Protein AF-X1GCL1-F1 (afdb_monomer_lite)

Radius of gyration: 24.88 Å; chains: 1; bounding box: 58×51×75 Å

Secondary structure (DSSP, 8-state):
-----TTGGGGGGGGGGGGS-HHHHHHHHHHHHHHHHHHHHHHHHHHHHHSPPPHHHHHHHHHTSHHHHHHHHHHTT--EEHHHHHHHHHHH-TTS-HHHHHHHHHHTTSEEEEEETTTEEEEEE-------EE--HHHHHHHHH-TTTS-HHHHHHHHHHHHHHHHHHTT--HHHHHHHHHHHHHHHTSHHHHHHHHHHHT--EETTTGGGG--HHHHHHHHHHHHHHHHTTSEEEEEETTEEEEEES-EE-

Organism: NCBI:txid412755

Sequence (253 aa):
MFFSNEEIYTAFYINDINNFEDPDKDLIYKNNSLIKLWVKELYWAALEDTREKSEEEKIATLLNKKYVFLTLKKLSKGPIALDGLREWYNDTFPKLNFKELIDTLESKQFIFVNQIGIVEKYVLLLKEVNAERIPPDSVIEYIDENPELIELELIELFLPKVQEYFSIYENKSKEELEEDTYALFQIVSDPKKYNLLSELRSGLISKDKLPKLISKRALDHLNSSLSFLKKHDVIEELKYKNERYIFLKLIFK

pLDDT: mean 78.49, std 13.58, range [26.83, 96.75]

Foldseek 3Di:
DDDPVVPLCLLVCQVVLVVDDPVSSVVNVVSVLVVVLVVVVVVVVCCLVPPDADPLLVVLLQCLPVLLVVLLVVQVVDKDWLVVSVVVSCVVPVPDDPVVSVVVCVVVPQWDWDDDPDDTTIIHGPDDDFKDWDALPLVVVVCVVCVPVDDVVVVVVQVVLLVVVVVVVVVDDPVRSSVLRSLVSVQSNDSVSVVVVVVLSNHKDFPVPVPPRHDPVVVVVVVVSVVSCVVSVQWDWDQDPNIIIIHGSTDID

Structure (mmCIF, N/CA/C/O backbone):
data_AF-X1GCL1-F1
#
_entry.id   AF-X1GCL1-F1
#
loop_
_atom_site.group_PDB
_atom_site.id
_atom_site.type_symbol
_atom_site.label_atom_id
_atom_site.label_alt_id
_atom_site.label_comp_id
_atom_site.label_asym_id
_atom_site.label_entity_id
_atom_site.label_seq_id
_atom_site.pdbx_PDB_ins_code
_atom_site.Cartn_x
_atom_site.Cartn_y
_atom_site.Cartn_z
_atom_site.occupancy
_atom_site.B_iso_or_equiv
_atom_site.auth_seq_id
_atom_site.auth_comp_id
_atom_site.auth_asym_id
_atom_site.auth_atom_id
_atom_site.pdbx_PDB_model_num
ATOM 1 N N . MET A 1 1 ? -3.391 -21.715 23.807 1.00 26.83 1 MET A N 1
ATOM 2 C CA . MET A 1 1 ? -4.393 -22.403 24.645 1.00 26.83 1 MET A CA 1
ATOM 3 C C . MET A 1 1 ? -5.720 -22.308 23.908 1.00 26.83 1 MET A C 1
ATOM 5 O O . MET A 1 1 ? -6.235 -21.206 23.766 1.00 26.83 1 MET A O 1
ATOM 9 N N . PHE A 1 2 ? -6.166 -23.409 23.302 1.00 28.14 2 PHE A N 1
ATOM 10 C CA . PHE A 1 2 ? -7.473 -23.502 22.649 1.00 28.14 2 PHE A CA 1
ATOM 11 C C . PHE A 1 2 ? -8.520 -23.634 23.759 1.00 28.14 2 PHE A C 1
ATOM 13 O O . PHE A 1 2 ? -8.464 -24.598 24.514 1.00 28.14 2 PHE A O 1
ATOM 20 N N . PHE A 1 3 ? -9.422 -22.665 23.905 1.00 35.66 3 PHE A N 1
ATOM 21 C CA . PHE A 1 3 ? -10.633 -22.892 24.692 1.00 35.66 3 PHE A CA 1
ATOM 22 C C . PHE A 1 3 ? -11.529 -23.820 23.865 1.00 35.66 3 PHE A C 1
ATOM 24 O O . PHE A 1 3 ? -11.874 -23.477 22.732 1.00 35.66 3 PHE A O 1
ATOM 31 N N . SER A 1 4 ? -11.852 -25.007 24.383 1.00 43.62 4 SER A N 1
ATOM 32 C CA . SER A 1 4 ? -12.907 -25.840 23.810 1.00 43.62 4 SER A CA 1
ATOM 33 C C . SER A 1 4 ? -14.229 -25.086 24.003 1.00 43.62 4 SER A C 1
ATOM 35 O O . SER A 1 4 ? -14.686 -24.865 25.118 1.00 43.62 4 SER A O 1
ATOM 37 N N . ASN A 1 5 ? -14.820 -24.603 22.909 1.00 57.62 5 ASN A N 1
ATOM 38 C CA . ASN A 1 5 ? -16.100 -23.879 22.908 1.00 57.62 5 ASN A CA 1
ATOM 39 C C . ASN A 1 5 ? -17.287 -24.857 22.999 1.00 57.62 5 ASN A C 1
ATOM 41 O O . ASN A 1 5 ? -18.271 -24.728 22.273 1.00 57.62 5 ASN A O 1
ATOM 45 N N . GLU A 1 6 ? -17.178 -25.860 23.869 1.00 58.25 6 GLU A N 1
ATOM 46 C CA . GLU A 1 6 ? -18.145 -26.953 24.025 1.00 58.25 6 GLU A CA 1
ATOM 47 C C . GLU A 1 6 ? -19.514 -26.494 24.529 1.00 58.25 6 GLU A C 1
ATOM 49 O O . GLU A 1 6 ? -20.422 -27.301 24.571 1.00 58.25 6 GLU A O 1
ATOM 54 N N . GLU A 1 7 ? -19.704 -25.217 24.857 1.00 73.31 7 GLU A N 1
ATOM 55 C CA . GLU A 1 7 ? -20.996 -24.668 25.283 1.00 73.31 7 GLU A CA 1
ATOM 56 C C . GLU A 1 7 ? -21.496 -23.553 24.357 1.00 73.31 7 GLU A C 1
ATOM 58 O O . GLU A 1 7 ? -22.524 -22.943 24.622 1.00 73.31 7 GLU A O 1
ATOM 63 N N . ILE A 1 8 ? -20.818 -23.262 23.240 1.00 77.44 8 ILE A N 1
ATOM 64 C CA . ILE A 1 8 ? -21.212 -22.136 22.375 1.00 77.44 8 ILE A CA 1
ATOM 65 C C . ILE A 1 8 ? -22.618 -22.307 21.787 1.00 77.44 8 ILE A C 1
ATOM 67 O O . ILE A 1 8 ? -23.307 -21.322 21.531 1.00 77.44 8 ILE A O 1
ATOM 71 N N . TYR A 1 9 ? -23.070 -23.554 21.618 1.00 80.12 9 TYR A N 1
ATOM 72 C CA . TYR A 1 9 ? -24.418 -23.858 21.148 1.00 80.12 9 TYR A CA 1
ATOM 73 C C . TYR A 1 9 ? -25.505 -23.361 22.107 1.00 80.12 9 TYR A C 1
ATOM 75 O O . TYR A 1 9 ? -26.641 -23.188 21.672 1.00 80.12 9 TYR A O 1
ATOM 83 N N . THR A 1 10 ? -25.190 -23.079 23.380 1.00 84.81 10 THR A N 1
ATOM 84 C CA . THR A 1 10 ? -26.186 -22.540 24.317 1.00 84.81 10 THR A CA 1
ATOM 85 C C . THR A 1 10 ? -26.703 -21.173 23.875 1.00 84.81 10 THR A C 1
ATOM 87 O O . THR A 1 10 ? -27.841 -20.823 24.165 1.00 84.81 10 THR A O 1
ATOM 90 N N . ALA A 1 11 ? -25.936 -20.445 23.057 1.00 83.00 11 ALA A N 1
ATOM 91 C CA . ALA A 1 11 ? -26.370 -19.217 22.399 1.00 83.00 11 ALA A CA 1
ATOM 92 C C . ALA A 1 11 ? -27.693 -19.353 21.621 1.00 83.00 11 ALA A C 1
ATOM 94 O O . ALA A 1 11 ? -28.442 -18.381 21.520 1.00 83.00 11 ALA A O 1
ATOM 95 N N . PHE A 1 12 ? -27.991 -20.535 21.064 1.00 85.62 12 PHE A N 1
ATOM 96 C CA . PHE A 1 12 ? -29.200 -20.758 20.265 1.00 85.62 12 PHE A CA 1
ATOM 97 C C . PHE A 1 12 ? -30.482 -20.815 21.107 1.00 85.62 12 PHE A C 1
ATOM 99 O O . PHE A 1 12 ? -31.564 -20.619 20.560 1.00 85.62 12 PHE A O 1
ATOM 106 N N . TYR A 1 13 ? -30.372 -20.979 22.429 1.00 87.81 13 TYR A N 1
ATOM 107 C CA . TYR A 1 13 ? -31.509 -20.939 23.354 1.00 87.81 13 TYR A CA 1
ATOM 108 C C . TYR A 1 13 ? -31.935 -19.517 23.747 1.00 87.81 13 TYR A C 1
ATOM 110 O O . TYR A 1 13 ? -32.806 -19.350 24.595 1.00 87.81 13 TYR A O 1
ATOM 118 N N . ILE A 1 14 ? -31.369 -18.468 23.133 1.00 87.75 14 ILE A N 1
ATOM 119 C CA . ILE A 1 14 ? -31.717 -17.071 23.448 1.00 87.75 14 ILE A CA 1
ATOM 120 C C . ILE A 1 14 ? -33.218 -16.771 23.301 1.00 87.75 14 ILE A C 1
ATOM 122 O O . ILE A 1 14 ? -33.754 -15.948 24.039 1.00 87.75 14 ILE A O 1
ATOM 126 N N . ASN A 1 15 ? -33.909 -17.449 22.381 1.00 87.44 15 ASN A N 1
ATOM 127 C CA . ASN A 1 15 ? -35.352 -17.278 22.183 1.00 87.44 15 ASN A CA 1
ATOM 128 C C . ASN A 1 15 ? -36.186 -17.944 23.294 1.00 87.44 15 ASN A C 1
ATOM 130 O O . ASN A 1 15 ? -37.332 -17.558 23.501 1.00 87.44 15 ASN A O 1
ATOM 134 N N . ASP A 1 16 ? -35.589 -18.879 24.037 1.00 88.19 16 ASP A N 1
ATOM 135 C CA . ASP A 1 16 ? -36.207 -19.658 25.113 1.00 88.19 16 ASP A CA 1
ATOM 136 C C . ASP A 1 16 ? -35.648 -19.278 26.498 1.00 88.19 16 ASP A C 1
ATOM 138 O O . ASP A 1 16 ? -35.815 -20.017 27.463 1.00 88.19 16 ASP A O 1
ATOM 142 N N . ILE A 1 17 ? -34.997 -18.113 26.622 1.00 85.31 17 ILE A N 1
ATOM 143 C CA . ILE A 1 17 ? -34.250 -17.661 27.815 1.00 85.31 17 ILE A CA 1
ATOM 144 C C . ILE A 1 17 ? -35.060 -17.713 29.124 1.00 85.31 17 ILE A C 1
ATOM 146 O O . ILE A 1 17 ? -34.506 -17.906 30.205 1.00 85.31 17 ILE A O 1
ATOM 150 N N . ASN A 1 18 ? -36.383 -17.562 29.035 1.00 87.06 18 ASN A N 1
ATOM 151 C CA . ASN A 1 18 ? -37.289 -17.589 30.184 1.00 87.06 18 ASN A CA 1
ATOM 152 C C . ASN A 1 18 ? -37.449 -18.992 30.794 1.00 87.06 18 ASN A C 1
ATOM 154 O O . ASN A 1 18 ? -37.960 -19.104 31.904 1.00 87.06 18 ASN A O 1
ATOM 158 N N . ASN A 1 19 ? -37.006 -20.038 30.092 1.00 88.31 19 ASN A N 1
ATOM 159 C CA . ASN A 1 19 ? -37.098 -21.432 30.524 1.00 88.31 19 ASN A CA 1
ATOM 160 C C . ASN A 1 19 ? -35.868 -21.905 31.320 1.00 88.31 19 ASN A C 1
ATOM 162 O O . ASN A 1 19 ? -35.811 -23.073 31.697 1.00 88.31 19 ASN A O 1
ATOM 166 N N . PHE A 1 20 ? -34.888 -21.029 31.559 1.00 86.88 20 PHE A N 1
ATOM 167 C CA . PHE A 1 20 ? -33.608 -21.367 32.188 1.00 86.88 20 PHE A CA 1
ATOM 168 C C . PHE A 1 20 ? -33.435 -20.675 33.546 1.00 86.88 20 PHE A C 1
ATOM 170 O O . PHE A 1 20 ? -34.105 -19.681 33.834 1.00 86.88 20 PHE A O 1
ATOM 177 N N . GLU A 1 21 ? -32.535 -21.189 34.386 1.00 85.62 21 GLU A N 1
ATOM 178 C CA . GLU A 1 21 ? -32.146 -20.550 35.650 1.00 85.62 21 GLU A CA 1
ATOM 179 C C . GLU A 1 21 ? -31.111 -19.437 35.412 1.00 85.62 21 GLU A C 1
ATOM 181 O O . GLU A 1 21 ? -30.442 -19.405 34.381 1.00 85.62 21 GLU A O 1
ATOM 186 N N . ASP A 1 22 ? -30.971 -18.493 36.348 1.00 81.38 22 ASP A N 1
ATOM 187 C CA . ASP A 1 22 ? -30.126 -17.299 36.161 1.00 81.38 22 ASP A CA 1
ATOM 188 C C . ASP A 1 22 ? -28.656 -17.583 35.769 1.00 81.38 22 ASP A C 1
ATOM 190 O O . ASP A 1 22 ? -28.161 -16.898 34.869 1.00 81.38 22 ASP A O 1
ATOM 194 N N . PRO A 1 23 ? -27.963 -18.605 36.317 1.00 79.75 23 PRO A N 1
ATOM 195 C CA . PRO A 1 23 ? -26.608 -18.954 35.876 1.00 79.75 23 PRO A CA 1
ATOM 196 C C . PRO A 1 23 ? -26.545 -19.368 34.397 1.00 79.75 23 PRO A C 1
ATOM 198 O O . PRO A 1 23 ? -25.608 -19.006 33.680 1.00 79.75 23 PRO A O 1
ATOM 201 N N . ASP A 1 24 ? -27.565 -20.088 33.926 1.00 81.94 24 ASP A N 1
ATOM 202 C CA . ASP A 1 24 ? -27.669 -20.537 32.538 1.00 81.94 24 ASP A CA 1
ATOM 203 C C . ASP A 1 24 ? -28.063 -19.382 31.615 1.00 81.94 24 ASP A C 1
ATOM 205 O O . ASP A 1 24 ? -27.550 -19.277 30.500 1.00 81.94 24 ASP A O 1
ATOM 209 N N . LYS A 1 25 ? -28.914 -18.457 32.080 1.00 83.62 25 LYS A N 1
ATOM 210 C CA . LYS A 1 25 ? -29.242 -17.236 31.327 1.00 83.62 25 LYS A CA 1
ATOM 211 C C . LYS A 1 25 ? -28.000 -16.396 31.064 1.00 83.62 25 LYS A C 1
ATOM 213 O O . LYS A 1 25 ? -27.803 -15.961 29.930 1.00 83.62 25 LYS A O 1
ATOM 218 N N . ASP A 1 26 ? -27.154 -16.191 32.073 1.00 82.25 26 ASP A N 1
ATOM 219 C CA . ASP A 1 26 ? -25.907 -15.433 31.931 1.00 82.25 26 ASP A CA 1
ATOM 220 C C . ASP A 1 26 ? -24.976 -16.071 30.891 1.00 82.25 26 ASP A C 1
ATOM 222 O O . ASP A 1 26 ? -24.403 -15.377 30.039 1.00 82.25 26 ASP A O 1
ATOM 226 N N . LEU A 1 27 ? -24.872 -17.404 30.901 1.00 82.88 27 LEU A N 1
ATOM 227 C CA . LEU A 1 27 ? -24.109 -18.161 29.912 1.00 82.88 27 LEU A CA 1
ATOM 228 C C . LEU A 1 27 ? -24.695 -18.013 28.496 1.00 82.88 27 LEU A C 1
ATOM 230 O O . LEU A 1 27 ? -23.951 -17.728 27.553 1.00 82.88 27 LEU A O 1
ATOM 234 N N . ILE A 1 28 ? -26.018 -18.139 28.342 1.00 84.06 28 ILE A N 1
ATOM 235 C CA . ILE A 1 28 ? -26.724 -17.979 27.060 1.00 84.06 28 ILE A CA 1
ATOM 236 C C . ILE A 1 28 ? -26.538 -16.555 26.512 1.00 84.06 28 ILE A C 1
ATOM 238 O O . ILE A 1 28 ? -26.197 -16.386 25.337 1.00 84.06 28 ILE A O 1
ATOM 242 N N . TYR A 1 29 ? -26.691 -15.516 27.342 1.00 81.00 29 TYR A N 1
ATOM 243 C CA . TYR A 1 29 ? -26.486 -14.120 26.938 1.00 81.00 29 TYR A CA 1
ATOM 244 C C . TYR A 1 29 ? -25.048 -13.847 26.495 1.00 81.00 29 TYR A C 1
ATOM 246 O O . TYR A 1 29 ? -24.822 -13.201 25.461 1.00 81.00 29 TYR A O 1
ATOM 254 N N . LYS A 1 30 ? -24.071 -14.361 27.246 1.00 80.88 30 LYS A N 1
ATOM 255 C CA . LYS A 1 30 ? -22.649 -14.249 26.913 1.00 80.88 30 LYS A CA 1
ATOM 256 C C . LYS A 1 30 ? -22.335 -14.938 25.585 1.00 80.88 30 LYS A C 1
ATOM 258 O O . LYS A 1 30 ? -21.733 -14.316 24.709 1.00 80.88 30 LYS A O 1
ATOM 263 N N . ASN A 1 31 ? -22.778 -16.180 25.399 1.00 81.56 31 ASN A N 1
ATOM 264 C CA . ASN A 1 31 ? -22.494 -16.955 24.190 1.00 81.56 31 ASN A CA 1
ATOM 265 C C . ASN A 1 31 ? -23.221 -16.397 22.959 1.00 81.56 31 ASN A C 1
ATOM 267 O O . ASN A 1 31 ? -22.624 -16.309 21.888 1.00 81.56 31 ASN A O 1
ATOM 271 N N . ASN A 1 32 ? -24.460 -15.917 23.099 1.00 81.75 32 ASN A N 1
ATOM 272 C CA . ASN A 1 32 ? -25.167 -15.216 22.023 1.00 81.75 32 ASN A CA 1
ATOM 273 C C . ASN A 1 32 ? -24.443 -13.928 21.605 1.00 81.75 32 ASN A C 1
ATOM 275 O O . ASN A 1 32 ? -24.294 -13.649 20.414 1.00 81.75 32 ASN A O 1
ATOM 279 N N . SER A 1 33 ? -23.936 -13.162 22.573 1.00 78.12 33 SER A N 1
ATOM 280 C CA . SER A 1 33 ? -23.125 -11.972 22.293 1.00 78.12 33 SER A CA 1
ATOM 281 C C . SER A 1 33 ? -21.829 -12.329 21.554 1.00 78.12 33 SER A C 1
ATOM 283 O O . SER A 1 33 ? -21.461 -11.643 20.601 1.00 78.12 33 SER A O 1
ATOM 285 N N . LEU A 1 34 ? -21.175 -13.434 21.932 1.00 74.81 34 LEU A N 1
ATOM 286 C CA . LEU A 1 34 ? -19.984 -13.952 21.251 1.00 74.81 34 LEU A CA 1
ATOM 287 C C . LEU A 1 34 ? -20.275 -14.403 19.812 1.00 74.81 34 LEU A C 1
ATOM 289 O O . LEU A 1 34 ? -19.534 -14.018 18.912 1.00 74.81 34 LEU A O 1
ATOM 293 N N . ILE A 1 35 ? -21.358 -15.150 19.563 1.00 78.12 35 ILE A N 1
ATOM 294 C CA . ILE A 1 35 ? -21.737 -15.556 18.198 1.00 78.12 35 ILE A CA 1
ATOM 295 C C . ILE A 1 35 ? -22.046 -14.332 17.337 1.00 78.12 35 ILE A C 1
ATOM 297 O O . ILE A 1 35 ? -21.544 -14.235 16.220 1.00 78.12 35 ILE A O 1
ATOM 301 N N . LYS A 1 36 ? -22.831 -13.371 17.842 1.00 75.94 36 LYS A N 1
ATOM 302 C CA . LYS A 1 36 ? -23.122 -12.128 17.107 1.00 75.94 36 LYS A CA 1
ATOM 303 C C . LYS A 1 36 ? -21.845 -11.366 16.764 1.00 75.94 36 LYS A C 1
ATOM 305 O O . LYS A 1 36 ? -21.720 -10.866 15.647 1.00 75.94 36 LYS A O 1
ATOM 310 N N . LEU A 1 37 ? -20.892 -11.311 17.696 1.00 70.75 37 LEU A N 1
ATOM 311 C CA . LEU A 1 37 ? -19.579 -10.725 17.452 1.00 70.75 37 LEU A CA 1
ATOM 312 C C . LEU A 1 37 ? -18.828 -11.482 16.349 1.00 70.75 37 LEU A C 1
ATOM 314 O O . LEU A 1 37 ? -18.354 -10.847 15.415 1.00 70.75 37 LEU A O 1
ATOM 318 N N . TRP A 1 38 ? -18.764 -12.814 16.398 1.00 74.06 38 TRP A N 1
ATOM 319 C CA . TRP A 1 38 ? -18.075 -13.606 15.372 1.00 74.06 38 TRP A CA 1
ATOM 320 C C . TRP A 1 38 ? -18.723 -13.502 13.995 1.00 74.06 38 TRP A C 1
ATOM 322 O O . TRP A 1 38 ? -18.009 -13.399 13.004 1.00 74.06 38 TRP A O 1
ATOM 332 N N . VAL A 1 39 ? -20.056 -13.500 13.911 1.00 75.88 39 VAL A N 1
ATOM 333 C CA . VAL A 1 39 ? -20.776 -13.301 12.644 1.00 75.88 39 VAL A CA 1
ATOM 334 C C . VAL A 1 39 ? -20.475 -11.915 12.082 1.00 75.88 39 VAL A C 1
ATOM 336 O O . VAL A 1 39 ? -20.201 -11.785 10.892 1.00 75.88 39 VAL A O 1
ATOM 339 N N . LYS A 1 40 ? -20.459 -10.884 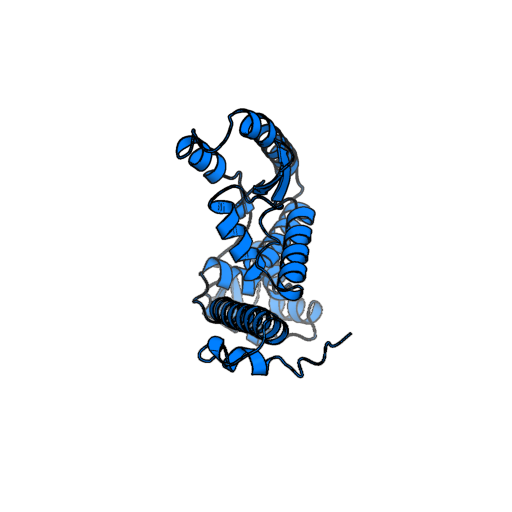12.936 1.00 70.38 40 LYS A N 1
ATOM 340 C CA . LYS A 1 40 ? -20.066 -9.528 12.542 1.00 70.38 40 LYS A CA 1
ATOM 341 C C . LYS A 1 40 ? -18.614 -9.487 12.056 1.00 70.38 40 LYS A C 1
ATOM 343 O O . LYS A 1 40 ? -18.348 -8.895 11.018 1.00 70.38 40 LYS A O 1
ATOM 348 N N . GLU A 1 41 ? -17.684 -10.125 12.761 1.00 70.31 41 GLU A N 1
ATOM 349 C CA . GLU A 1 41 ? -16.274 -10.202 12.355 1.00 70.31 41 GLU A CA 1
ATOM 350 C C . GLU A 1 41 ? -16.085 -10.954 11.039 1.00 70.31 41 GLU A C 1
ATOM 352 O O . GLU A 1 41 ? -15.323 -10.501 10.191 1.00 70.31 41 GLU A O 1
ATOM 357 N N . LEU A 1 42 ? -16.794 -12.066 10.842 1.00 74.50 42 LEU A N 1
ATOM 358 C CA . LEU A 1 42 ? -16.766 -12.823 9.594 1.00 74.50 42 LEU A CA 1
ATOM 359 C C . LEU A 1 42 ? -17.311 -11.989 8.435 1.00 74.50 42 LEU A C 1
ATOM 361 O O . LEU A 1 42 ? -16.710 -11.974 7.368 1.00 74.50 42 LEU A O 1
ATOM 365 N N . TYR A 1 43 ? -18.421 -11.283 8.653 1.00 74.06 43 TYR A N 1
ATOM 366 C CA . TYR A 1 43 ? -19.002 -10.382 7.665 1.00 74.06 43 TYR A CA 1
ATOM 367 C C . TYR A 1 43 ? -18.013 -9.292 7.250 1.00 74.06 43 TYR A C 1
ATOM 369 O O . TYR A 1 43 ? -17.780 -9.111 6.058 1.00 74.06 43 TYR A O 1
ATOM 377 N N . TRP A 1 44 ? -17.385 -8.612 8.215 1.00 70.25 44 TRP A N 1
ATOM 378 C CA . TRP A 1 44 ? -16.388 -7.583 7.918 1.00 70.25 44 TRP A CA 1
ATOM 379 C C . TRP A 1 44 ? -15.149 -8.157 7.242 1.00 70.25 44 TRP A C 1
ATOM 381 O O . TRP A 1 44 ? -14.726 -7.613 6.234 1.00 70.25 44 TRP A O 1
ATOM 391 N N . ALA A 1 45 ? -14.614 -9.281 7.721 1.00 73.88 45 ALA A N 1
ATOM 392 C CA . ALA A 1 45 ? -13.466 -9.929 7.092 1.00 73.88 45 ALA A CA 1
ATOM 393 C C . ALA A 1 45 ? -13.768 -10.376 5.652 1.00 73.88 45 ALA A C 1
ATOM 395 O O . ALA A 1 45 ? -12.909 -10.259 4.783 1.00 73.88 45 ALA A O 1
ATOM 396 N N . ALA A 1 46 ? -14.985 -10.862 5.390 1.00 73.81 46 ALA A N 1
ATOM 397 C CA . ALA A 1 46 ? -15.424 -11.204 4.043 1.00 73.81 46 ALA A CA 1
ATOM 398 C C . ALA A 1 46 ? -15.531 -9.948 3.170 1.00 73.81 46 ALA A C 1
ATOM 400 O O . ALA A 1 46 ? -14.964 -9.921 2.087 1.00 73.81 46 ALA A O 1
ATOM 401 N N . LEU A 1 47 ? -16.177 -8.886 3.659 1.00 74.50 47 LEU A N 1
ATOM 402 C CA . LEU A 1 47 ? -16.263 -7.602 2.959 1.00 74.50 47 LEU A CA 1
ATOM 403 C C . LEU A 1 47 ? -14.892 -7.003 2.641 1.00 74.50 47 LEU A C 1
ATOM 405 O O . LEU A 1 47 ? -14.690 -6.515 1.534 1.00 74.50 47 LEU A O 1
ATOM 409 N N . GLU A 1 48 ? -13.958 -7.045 3.591 1.00 73.19 48 GLU A N 1
ATOM 410 C CA . GLU A 1 48 ? -12.581 -6.576 3.412 1.00 73.19 48 GLU A CA 1
ATOM 411 C C . GLU A 1 48 ? -11.878 -7.280 2.248 1.00 73.19 48 GLU A C 1
ATOM 413 O O . GLU A 1 48 ? -11.101 -6.646 1.535 1.00 73.19 48 GLU A O 1
ATOM 418 N N . ASP A 1 49 ? -12.161 -8.568 2.047 1.00 71.69 49 ASP A N 1
ATOM 419 C CA . ASP A 1 49 ? -11.534 -9.385 1.008 1.00 71.69 49 ASP A CA 1
ATOM 420 C C . ASP A 1 49 ? -12.280 -9.317 -0.335 1.00 71.69 49 ASP A C 1
ATOM 422 O O . ASP A 1 49 ? -11.658 -9.321 -1.398 1.00 71.69 49 ASP A O 1
ATOM 426 N N . THR A 1 50 ? -13.613 -9.216 -0.305 1.00 77.50 50 THR A N 1
ATOM 427 C CA . THR A 1 50 ? -14.455 -9.275 -1.508 1.00 77.50 50 THR A CA 1
ATOM 428 C C . THR A 1 50 ? -14.834 -7.914 -2.079 1.00 77.50 50 THR A C 1
ATOM 430 O O . THR A 1 50 ? -15.386 -7.869 -3.179 1.00 77.50 50 THR A O 1
ATOM 433 N N . ARG A 1 51 ? -14.608 -6.804 -1.358 1.00 83.25 51 ARG A N 1
ATOM 434 C CA . ARG A 1 51 ? -14.929 -5.469 -1.883 1.00 83.25 51 ARG A CA 1
ATOM 435 C C . ARG A 1 51 ? -14.122 -5.170 -3.138 1.00 83.25 51 ARG A C 1
ATOM 437 O O . ARG A 1 51 ? -12.978 -5.602 -3.293 1.00 83.25 51 ARG A O 1
ATOM 444 N N . GLU A 1 52 ? -14.704 -4.365 -4.017 1.00 80.81 52 GLU A N 1
ATOM 445 C CA . GLU A 1 52 ? -13.951 -3.830 -5.137 1.00 80.81 52 GLU A CA 1
ATOM 446 C C . GLU A 1 52 ? -12.824 -2.932 -4.609 1.00 80.81 52 GLU A C 1
ATOM 448 O O . GLU A 1 52 ? -13.055 -1.957 -3.890 1.00 80.81 52 GLU A O 1
ATOM 453 N N . LYS A 1 53 ? -11.584 -3.310 -4.929 1.00 82.75 53 LYS A N 1
ATOM 454 C CA . LYS A 1 53 ? -10.392 -2.531 -4.588 1.00 82.75 53 LYS A CA 1
ATOM 455 C C . LYS A 1 53 ? -10.317 -1.294 -5.470 1.00 82.75 53 LYS A C 1
ATOM 457 O O . LYS A 1 53 ? -10.541 -1.390 -6.685 1.00 82.75 53 LYS A O 1
ATOM 462 N N . SER A 1 54 ? -9.940 -0.166 -4.874 1.00 82.94 54 SER A N 1
ATOM 463 C CA . SER A 1 54 ? -9.682 1.058 -5.631 1.00 82.94 54 SER A CA 1
ATOM 464 C C . SER A 1 54 ? -8.525 0.857 -6.620 1.00 82.94 54 SER A C 1
ATOM 466 O O . SER A 1 54 ? -7.724 -0.078 -6.499 1.00 82.94 54 SER A O 1
ATOM 468 N N . GLU A 1 55 ? -8.418 1.728 -7.625 1.00 82.06 55 GLU A N 1
ATOM 469 C CA . GLU A 1 55 ? -7.273 1.698 -8.546 1.00 82.06 55 GLU A CA 1
ATOM 470 C C . GLU A 1 55 ? -5.945 1.921 -7.807 1.00 82.06 55 GLU A C 1
ATOM 472 O O . GLU A 1 55 ? -4.960 1.247 -8.107 1.00 82.06 55 GLU A O 1
ATOM 477 N N . GLU A 1 56 ? -5.944 2.767 -6.773 1.00 81.94 56 GLU A N 1
ATOM 478 C CA . GLU A 1 56 ? -4.813 2.977 -5.861 1.00 81.94 56 GLU A CA 1
ATOM 479 C C . GLU A 1 56 ? -4.375 1.653 -5.209 1.00 81.94 56 GLU A C 1
ATOM 481 O O . GLU A 1 56 ? -3.216 1.253 -5.319 1.00 81.94 56 GLU A O 1
ATOM 486 N N . GLU A 1 57 ? -5.311 0.901 -4.620 1.00 84.06 57 GLU A N 1
ATOM 487 C CA . GLU A 1 57 ? -5.037 -0.394 -3.984 1.00 84.06 57 GLU A CA 1
ATOM 488 C C . GLU A 1 57 ? -4.563 -1.451 -4.991 1.00 84.06 57 GLU A C 1
ATOM 490 O O . GLU A 1 57 ? -3.661 -2.245 -4.698 1.00 84.06 57 GLU A O 1
ATOM 495 N N . LYS A 1 58 ? -5.146 -1.479 -6.198 1.00 87.62 58 LYS A N 1
ATOM 496 C CA . LYS A 1 58 ? -4.742 -2.393 -7.282 1.00 87.62 58 LYS A CA 1
ATOM 497 C C . LYS A 1 58 ? -3.311 -2.111 -7.739 1.00 87.62 58 LYS A C 1
ATOM 499 O O . LYS A 1 58 ? -2.538 -3.054 -7.941 1.00 87.62 58 LYS A O 1
ATOM 504 N N . ILE A 1 59 ? -2.954 -0.838 -7.891 1.00 88.12 59 ILE A N 1
ATOM 505 C CA . ILE A 1 59 ? -1.610 -0.398 -8.271 1.00 88.12 59 ILE A CA 1
ATOM 506 C C . ILE A 1 59 ? -0.620 -0.674 -7.136 1.00 88.12 59 ILE A C 1
ATOM 508 O O . ILE A 1 59 ? 0.406 -1.312 -7.372 1.00 88.12 59 ILE A O 1
ATOM 512 N N . ALA A 1 60 ? -0.953 -0.313 -5.896 1.00 88.69 60 ALA A N 1
ATOM 513 C CA . ALA A 1 60 ? -0.121 -0.584 -4.729 1.00 88.69 60 ALA A CA 1
ATOM 514 C C . ALA A 1 60 ? 0.124 -2.086 -4.537 1.00 88.69 60 ALA A C 1
ATOM 516 O O . ALA A 1 60 ? 1.245 -2.498 -4.255 1.00 88.69 60 ALA A O 1
ATOM 517 N N . THR A 1 61 ? -0.885 -2.935 -4.760 1.00 90.44 61 THR A N 1
ATOM 518 C CA . THR A 1 61 ? -0.733 -4.401 -4.697 1.00 90.44 61 THR A CA 1
ATOM 519 C C . THR A 1 61 ? 0.281 -4.911 -5.722 1.00 90.44 61 THR A C 1
ATOM 521 O O . THR A 1 61 ? 1.055 -5.828 -5.438 1.00 90.44 61 THR A O 1
ATOM 524 N N . LEU A 1 62 ? 0.298 -4.323 -6.921 1.00 91.56 62 LEU A N 1
ATOM 525 C CA . LEU A 1 62 ? 1.282 -4.659 -7.943 1.00 91.56 62 LEU A CA 1
ATOM 526 C C . LEU A 1 62 ? 2.683 -4.162 -7.557 1.00 91.56 62 LEU A C 1
ATOM 528 O O . LEU A 1 62 ? 3.639 -4.928 -7.661 1.00 91.56 62 LEU A O 1
ATOM 532 N N . LEU A 1 63 ? 2.802 -2.917 -7.093 1.00 91.56 63 LEU A N 1
ATOM 533 C CA . LEU A 1 63 ? 4.077 -2.273 -6.754 1.00 91.56 63 LEU A CA 1
ATOM 534 C C . LEU A 1 63 ? 4.679 -2.766 -5.429 1.00 91.56 63 LEU A C 1
ATOM 536 O O . LEU A 1 63 ? 5.892 -2.717 -5.254 1.00 91.56 63 LEU A O 1
ATOM 540 N N . ASN A 1 64 ? 3.881 -3.367 -4.545 1.00 91.88 64 ASN A N 1
ATOM 541 C CA . ASN A 1 64 ? 4.363 -4.092 -3.365 1.00 91.88 64 ASN A CA 1
ATOM 542 C C . ASN A 1 64 ? 5.201 -5.335 -3.750 1.00 91.88 64 ASN A C 1
ATOM 544 O O . ASN A 1 64 ? 5.984 -5.869 -2.966 1.00 91.88 64 ASN A O 1
ATOM 548 N N . LYS A 1 65 ? 5.110 -5.814 -4.995 1.00 93.31 65 LYS A N 1
ATOM 549 C CA . LYS A 1 65 ? 6.029 -6.842 -5.487 1.00 93.31 65 LYS A CA 1
ATOM 550 C C . LYS A 1 65 ? 7.380 -6.200 -5.797 1.00 93.31 65 LYS A C 1
ATOM 552 O O . LYS A 1 65 ? 7.546 -5.573 -6.841 1.00 93.31 65 LYS A O 1
ATOM 557 N N . LYS A 1 66 ? 8.379 -6.437 -4.938 1.00 91.06 66 LYS A N 1
ATOM 558 C CA . LYS A 1 66 ? 9.746 -5.887 -5.066 1.00 91.06 66 LYS A CA 1
ATOM 559 C C . LYS A 1 66 ? 10.332 -5.968 -6.482 1.00 91.06 66 LYS A C 1
ATOM 561 O O . LYS A 1 66 ? 10.946 -5.015 -6.948 1.00 91.06 66 LYS A O 1
ATOM 566 N N . TYR A 1 67 ? 10.141 -7.093 -7.172 1.00 93.50 67 TYR A N 1
ATOM 567 C C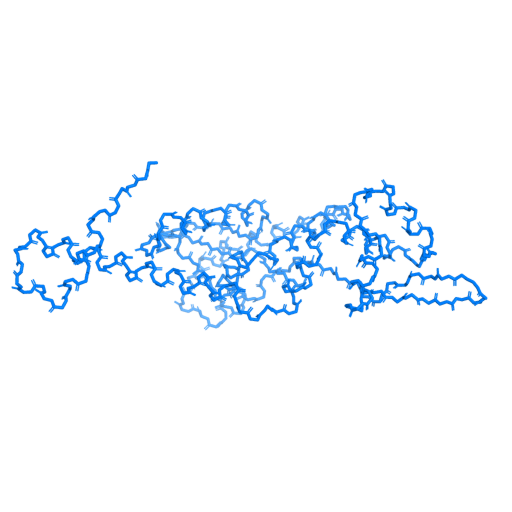A . TYR A 1 67 ? 10.651 -7.279 -8.533 1.00 93.50 67 TYR A CA 1
ATOM 568 C C . TYR A 1 67 ? 9.965 -6.371 -9.561 1.00 93.50 67 TYR A C 1
ATOM 570 O O . TYR A 1 67 ? 10.614 -5.925 -10.503 1.00 93.50 67 TYR A O 1
ATOM 578 N N . VAL A 1 68 ? 8.678 -6.065 -9.377 1.00 94.19 68 VAL A N 1
ATOM 579 C CA . VAL A 1 68 ? 7.942 -5.127 -10.231 1.00 94.19 68 VAL A CA 1
ATOM 580 C C . VAL A 1 68 ? 8.437 -3.710 -9.979 1.00 94.19 68 VAL A C 1
ATOM 582 O O . VAL A 1 68 ? 8.846 -3.036 -10.920 1.00 94.19 68 VAL A O 1
ATOM 585 N N . PHE A 1 69 ? 8.481 -3.301 -8.708 1.00 92.50 69 PHE A N 1
ATOM 586 C CA . PHE A 1 69 ? 8.958 -1.980 -8.298 1.00 92.50 69 PHE A CA 1
ATOM 587 C C . PHE A 1 69 ? 10.361 -1.680 -8.840 1.00 92.50 69 PHE A C 1
ATOM 589 O O . PHE A 1 69 ? 10.577 -0.668 -9.503 1.00 92.50 69 PHE A O 1
ATOM 596 N N . LEU A 1 70 ? 11.310 -2.602 -8.645 1.00 92.19 70 LEU A N 1
ATOM 597 C CA . LEU A 1 70 ? 12.683 -2.426 -9.122 1.00 92.19 70 LEU A CA 1
ATOM 598 C C . LEU A 1 70 ? 12.792 -2.427 -10.651 1.00 92.19 70 LEU A C 1
ATOM 600 O O . LEU A 1 70 ? 13.645 -1.728 -11.197 1.00 92.19 70 LEU A O 1
ATOM 604 N N . THR A 1 71 ? 11.935 -3.178 -11.347 1.00 94.12 71 THR A N 1
ATOM 605 C CA . THR A 1 71 ? 11.901 -3.170 -12.817 1.00 94.12 71 THR A CA 1
ATOM 606 C C . THR A 1 71 ? 11.413 -1.825 -13.344 1.00 94.12 71 THR A C 1
ATOM 608 O O . THR A 1 71 ? 12.070 -1.239 -14.201 1.00 94.12 71 THR A O 1
ATOM 611 N N . LEU A 1 72 ? 10.316 -1.289 -12.801 1.00 93.31 72 LEU A N 1
ATOM 612 C CA . LEU A 1 72 ? 9.799 0.025 -13.200 1.00 93.31 72 LEU A CA 1
ATOM 613 C C . LEU A 1 72 ? 10.784 1.149 -12.861 1.00 93.31 72 LEU A C 1
ATOM 615 O O . LEU A 1 72 ? 11.027 2.014 -13.694 1.00 93.31 72 LEU A O 1
ATOM 619 N N . LYS A 1 73 ? 11.458 1.069 -11.709 1.00 90.12 73 LYS A N 1
ATOM 620 C CA . LYS A 1 73 ? 12.551 1.981 -11.338 1.00 90.12 73 LYS A CA 1
ATOM 621 C C . LYS A 1 73 ? 13.744 1.910 -12.293 1.00 90.12 73 LYS A C 1
ATOM 623 O O . LYS A 1 73 ? 14.424 2.903 -12.536 1.00 90.12 73 LYS A O 1
ATOM 628 N N . LYS A 1 74 ? 14.063 0.728 -12.825 1.00 92.44 74 LYS A N 1
ATOM 629 C CA . LYS A 1 74 ? 15.104 0.614 -13.854 1.00 92.44 74 LYS A CA 1
ATOM 630 C C . LYS A 1 74 ? 14.657 1.302 -15.144 1.00 92.44 74 LYS A C 1
ATOM 632 O O . LYS A 1 74 ? 15.463 2.000 -15.749 1.00 92.44 74 LYS A O 1
ATOM 637 N N . LEU A 1 75 ? 13.393 1.126 -15.524 1.00 92.69 75 LEU A N 1
ATOM 638 C CA . LEU A 1 75 ? 12.796 1.731 -16.715 1.00 92.69 75 LEU A CA 1
ATOM 639 C C . LEU A 1 75 ? 12.611 3.253 -16.602 1.00 92.69 75 LEU A C 1
ATOM 641 O O . LEU A 1 75 ? 12.672 3.932 -17.622 1.00 92.69 75 LEU A O 1
ATOM 645 N N . SER A 1 76 ? 12.461 3.815 -15.397 1.00 89.81 76 SER A N 1
ATOM 646 C CA . SER A 1 76 ? 12.377 5.276 -15.216 1.00 89.81 76 SER A CA 1
ATOM 647 C C . SER A 1 76 ? 13.690 6.001 -15.523 1.00 89.81 76 SER A C 1
ATOM 649 O O . SER A 1 76 ? 13.696 7.196 -15.804 1.00 89.81 76 SER A O 1
ATOM 651 N N . LYS A 1 77 ? 14.819 5.279 -15.562 1.00 90.75 77 LYS A N 1
ATOM 652 C CA . LYS A 1 77 ? 16.114 5.825 -16.006 1.00 90.75 77 LYS A CA 1
ATOM 653 C C . LYS A 1 77 ? 16.216 5.977 -17.525 1.00 90.75 77 LYS A C 1
ATOM 655 O O . LYS A 1 77 ? 17.163 6.598 -18.001 1.00 90.75 77 LYS A O 1
ATOM 660 N N . GLY A 1 78 ? 15.275 5.406 -18.274 1.00 89.50 78 GLY A N 1
ATOM 661 C CA . GLY A 1 78 ? 15.192 5.518 -19.722 1.00 89.50 78 GLY A CA 1
ATOM 662 C C . GLY A 1 78 ? 14.827 4.202 -20.416 1.00 89.50 78 GLY A C 1
ATOM 663 O O . GLY A 1 78 ? 14.801 3.139 -19.786 1.00 89.50 78 GLY A O 1
ATOM 664 N N . PRO A 1 79 ? 14.560 4.261 -21.733 1.00 91.25 79 PRO A N 1
ATOM 665 C CA . PRO A 1 79 ? 14.234 3.088 -22.537 1.00 91.25 79 PRO A CA 1
ATOM 666 C C . PRO A 1 79 ? 15.367 2.060 -22.530 1.00 91.25 79 PRO A C 1
ATOM 668 O O . PRO A 1 79 ? 16.545 2.415 -22.574 1.00 91.25 79 PRO A O 1
ATOM 671 N N . ILE A 1 80 ? 15.013 0.778 -22.543 1.00 94.12 80 ILE A N 1
ATOM 672 C CA . ILE A 1 80 ? 15.974 -0.332 -22.557 1.00 94.12 80 ILE A CA 1
ATOM 673 C C . ILE A 1 80 ? 15.586 -1.359 -23.618 1.00 94.12 80 ILE A C 1
ATOM 675 O O . ILE A 1 80 ? 14.401 -1.596 -23.859 1.00 94.12 80 ILE A O 1
ATOM 679 N N . ALA A 1 81 ? 16.576 -1.990 -24.248 1.00 94.12 81 ALA A N 1
ATOM 680 C CA . ALA A 1 81 ? 16.326 -3.127 -25.127 1.00 94.12 81 ALA A CA 1
ATOM 681 C C . ALA A 1 81 ? 15.678 -4.277 -24.336 1.00 94.12 81 ALA A C 1
ATOM 683 O O . ALA A 1 81 ? 16.082 -4.568 -23.208 1.00 94.12 81 ALA A O 1
ATOM 684 N N . LEU A 1 82 ? 14.686 -4.947 -24.925 1.00 94.12 82 LEU A N 1
ATOM 685 C CA . LEU A 1 82 ? 13.931 -6.022 -24.275 1.00 94.12 82 LEU A CA 1
ATOM 686 C C . LEU A 1 82 ? 14.845 -7.164 -23.812 1.00 94.12 82 LEU A C 1
ATOM 688 O O . LEU A 1 82 ? 14.669 -7.673 -22.705 1.00 94.12 82 LEU A O 1
ATOM 692 N N . ASP A 1 83 ? 15.836 -7.529 -24.627 1.00 92.56 83 ASP A N 1
ATOM 693 C CA . ASP A 1 83 ? 16.808 -8.569 -24.283 1.00 92.56 83 ASP A CA 1
ATOM 694 C C . ASP A 1 83 ? 17.741 -8.119 -23.151 1.00 92.56 83 ASP A C 1
ATOM 696 O O . ASP A 1 83 ? 17.929 -8.857 -22.187 1.00 92.56 83 ASP A O 1
ATOM 700 N N . GLY A 1 84 ? 18.210 -6.867 -23.176 1.00 93.88 84 GLY A N 1
ATOM 701 C CA . GLY A 1 84 ? 19.020 -6.310 -22.086 1.00 93.88 84 GLY A CA 1
ATOM 702 C C . GLY A 1 84 ? 18.256 -6.201 -20.760 1.00 93.88 84 GLY A C 1
ATOM 703 O O . GLY A 1 84 ? 18.824 -6.392 -19.683 1.00 93.88 84 GLY A O 1
ATOM 704 N N . LEU A 1 85 ? 16.946 -5.937 -20.807 1.00 95.50 85 LEU A N 1
ATOM 705 C CA . LEU A 1 85 ? 16.099 -5.982 -19.616 1.00 95.50 85 LEU A CA 1
ATOM 706 C C . LEU A 1 85 ? 15.904 -7.415 -19.114 1.00 95.50 85 LEU A C 1
ATOM 708 O O . LEU A 1 85 ? 15.929 -7.632 -17.903 1.00 95.50 85 LEU A O 1
ATOM 712 N N . ARG A 1 86 ? 15.725 -8.377 -20.027 1.00 95.62 86 ARG A N 1
ATOM 713 C CA . ARG A 1 86 ? 15.576 -9.799 -19.700 1.00 95.62 86 ARG A CA 1
ATOM 714 C C . ARG A 1 86 ? 16.810 -10.341 -18.991 1.00 95.62 86 ARG A C 1
ATOM 716 O O . ARG A 1 86 ? 16.655 -11.004 -17.971 1.00 95.62 86 ARG A O 1
ATOM 723 N N . GLU A 1 87 ? 18.001 -10.063 -19.516 1.00 95.81 87 GLU A N 1
ATOM 724 C CA . GLU A 1 87 ? 19.272 -10.477 -18.909 1.00 95.81 87 GLU A CA 1
ATOM 725 C C . GLU A 1 87 ? 19.381 -9.947 -17.481 1.00 95.81 87 GLU A C 1
ATOM 727 O O . GLU A 1 87 ? 19.434 -10.725 -16.530 1.00 95.81 87 GLU A O 1
ATOM 732 N N . TRP A 1 88 ? 19.255 -8.627 -17.311 1.00 96.75 88 TRP A N 1
ATOM 733 C CA . TRP A 1 88 ? 19.291 -8.011 -15.987 1.00 96.75 88 TRP A CA 1
ATOM 734 C C . TRP A 1 88 ? 18.232 -8.581 -15.030 1.00 96.75 88 TRP A C 1
ATOM 736 O O . TRP A 1 88 ? 18.514 -8.784 -13.845 1.00 96.75 88 TRP A O 1
ATOM 746 N N . TYR A 1 89 ? 17.008 -8.815 -15.512 1.00 96.06 89 TYR A N 1
ATOM 747 C CA . TYR A 1 89 ? 15.924 -9.334 -14.682 1.00 96.06 89 TYR A CA 1
ATOM 748 C C . TYR A 1 89 ? 16.202 -10.764 -14.226 1.00 96.06 89 TYR A C 1
ATOM 750 O O . TYR A 1 89 ? 16.009 -11.069 -13.052 1.00 96.06 89 TYR A O 1
ATOM 758 N N . ASN A 1 90 ? 16.679 -11.625 -15.124 1.00 95.50 90 ASN A N 1
ATOM 759 C CA . ASN A 1 90 ? 16.996 -13.014 -14.805 1.00 95.50 90 ASN A CA 1
ATOM 760 C C . ASN A 1 90 ? 18.196 -13.119 -13.856 1.00 95.50 90 ASN A C 1
ATOM 762 O O . ASN A 1 90 ? 18.183 -13.964 -12.963 1.00 95.50 90 ASN A O 1
ATOM 766 N N . ASP A 1 91 ? 19.180 -12.228 -13.984 1.00 96.06 91 ASP A N 1
ATOM 767 C CA . ASP A 1 91 ? 20.308 -12.151 -13.052 1.00 96.06 91 ASP A CA 1
ATOM 768 C C . ASP A 1 91 ? 19.860 -11.682 -11.659 1.00 96.06 91 ASP A C 1
ATOM 770 O O . ASP A 1 91 ? 20.295 -12.211 -10.635 1.00 96.06 91 ASP A O 1
ATOM 774 N N . THR A 1 92 ? 18.955 -10.699 -11.604 1.00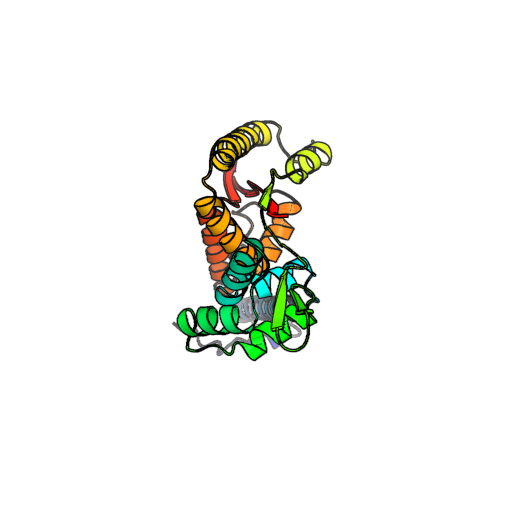 95.06 92 THR A N 1
ATOM 775 C CA . THR A 1 92 ? 18.483 -10.107 -10.341 1.00 95.06 92 THR A CA 1
ATOM 776 C C . THR A 1 92 ? 17.430 -10.983 -9.646 1.00 95.06 92 THR A C 1
ATOM 778 O O . THR A 1 92 ? 17.384 -11.056 -8.415 1.00 95.06 92 THR A O 1
ATOM 781 N N . PHE A 1 93 ? 16.574 -11.657 -10.417 1.00 95.06 93 PHE A N 1
ATOM 782 C CA . PHE A 1 93 ? 15.426 -12.432 -9.941 1.00 95.06 93 PHE A CA 1
ATOM 783 C C . PHE A 1 93 ? 15.335 -13.811 -10.627 1.00 95.06 93 PHE A C 1
ATOM 785 O O . PHE A 1 93 ? 14.332 -14.118 -11.274 1.00 95.06 93 PHE A O 1
ATOM 792 N N . PRO A 1 94 ? 16.315 -14.709 -10.424 1.00 91.88 94 PRO A N 1
ATOM 793 C CA . PRO A 1 94 ? 16.465 -15.945 -11.208 1.00 91.88 94 PRO A CA 1
ATOM 794 C C . PRO A 1 94 ? 15.319 -16.956 -11.065 1.00 91.88 94 PRO A C 1
ATOM 796 O O . PRO A 1 94 ? 15.223 -17.908 -11.833 1.00 91.88 94 PRO A O 1
ATOM 799 N N . LYS A 1 95 ? 14.454 -16.787 -10.060 1.00 93.62 95 LYS A N 1
ATOM 800 C CA . LYS A 1 95 ? 13.313 -17.676 -9.787 1.00 93.62 95 LYS A CA 1
ATOM 801 C C . LYS A 1 95 ? 11.989 -17.167 -10.363 1.00 93.62 95 LYS A C 1
ATOM 803 O O . LYS A 1 95 ? 10.974 -17.834 -10.187 1.00 93.62 95 LYS A O 1
ATOM 808 N N . LEU A 1 96 ? 11.972 -15.979 -10.966 1.00 93.62 96 LEU A N 1
ATOM 809 C CA . LEU A 1 96 ? 10.756 -15.337 -11.461 1.00 93.62 96 LEU A CA 1
ATOM 810 C C . LEU A 1 96 ? 10.700 -15.361 -12.987 1.00 93.62 96 LEU A C 1
ATOM 812 O O . LEU A 1 96 ? 11.722 -15.361 -13.667 1.00 93.62 96 LEU A O 1
ATOM 816 N N . ASN A 1 97 ? 9.484 -15.367 -13.528 1.00 94.62 97 ASN A N 1
ATOM 817 C CA . ASN A 1 97 ? 9.260 -15.426 -14.963 1.00 94.62 97 ASN A CA 1
ATOM 818 C C . ASN A 1 97 ? 9.227 -14.015 -15.570 1.00 94.62 97 ASN A C 1
ATOM 820 O O . ASN A 1 97 ? 8.274 -13.259 -15.374 1.00 94.62 97 ASN A O 1
ATOM 824 N N . PHE A 1 98 ? 10.254 -13.680 -16.354 1.00 95.44 98 PHE A N 1
ATOM 825 C CA . PHE A 1 98 ? 10.335 -12.399 -17.059 1.00 95.44 98 PHE A CA 1
ATOM 826 C C . PHE A 1 98 ? 9.145 -12.150 -17.997 1.00 95.44 98 PHE A C 1
ATOM 828 O O . PHE A 1 98 ? 8.662 -11.024 -18.097 1.00 95.44 98 PHE A O 1
ATOM 835 N N . LYS A 1 99 ? 8.653 -13.189 -18.682 1.00 94.75 99 LYS A N 1
ATOM 836 C CA . LYS A 1 99 ? 7.541 -13.043 -19.627 1.00 94.75 99 LYS A CA 1
ATOM 837 C C . LYS A 1 99 ? 6.257 -12.643 -18.902 1.00 94.75 99 LYS A C 1
ATOM 839 O O . LYS A 1 99 ? 5.613 -11.684 -19.302 1.00 94.75 99 LYS A O 1
ATOM 844 N N . GLU A 1 100 ? 5.940 -13.315 -17.796 1.00 95.19 100 GLU A N 1
ATOM 845 C CA . GLU A 1 100 ? 4.769 -12.979 -16.974 1.00 95.19 100 GLU A CA 1
ATOM 846 C C . GLU A 1 100 ? 4.824 -11.543 -16.448 1.00 95.19 100 GLU A C 1
ATOM 848 O O . GLU A 1 100 ? 3.800 -10.860 -16.418 1.00 95.19 100 GLU A O 1
ATOM 853 N N . LEU A 1 101 ? 6.012 -11.064 -16.058 1.00 95.81 101 LEU A N 1
ATOM 854 C CA . LEU A 1 101 ? 6.200 -9.671 -15.663 1.00 95.81 101 LEU A CA 1
ATOM 855 C C . LEU A 1 101 ? 5.857 -8.714 -16.806 1.00 95.81 101 LEU A C 1
ATOM 857 O O . LEU A 1 101 ? 5.073 -7.793 -16.594 1.00 95.81 101 LEU A O 1
ATOM 861 N N . ILE A 1 102 ? 6.453 -8.909 -17.986 1.00 96.00 102 ILE A N 1
ATOM 862 C CA . ILE A 1 102 ? 6.245 -8.024 -19.138 1.00 96.00 102 ILE A CA 1
ATOM 863 C C . ILE A 1 102 ? 4.778 -8.030 -19.564 1.00 96.00 102 ILE A C 1
ATOM 865 O O . ILE A 1 102 ? 4.191 -6.956 -19.660 1.00 96.00 102 ILE A O 1
ATOM 869 N N . ASP A 1 103 ? 4.164 -9.207 -19.698 1.00 95.69 103 ASP A N 1
ATOM 870 C CA . ASP A 1 103 ? 2.750 -9.346 -20.062 1.00 95.69 103 ASP A CA 1
ATOM 871 C C . ASP A 1 103 ? 1.844 -8.636 -19.027 1.00 95.69 103 ASP A C 1
ATOM 873 O O . ASP A 1 103 ? 0.879 -7.946 -19.372 1.00 95.69 103 ASP A O 1
ATOM 877 N N . THR A 1 104 ? 2.177 -8.734 -17.732 1.00 94.88 104 THR A N 1
ATOM 878 C CA . THR A 1 104 ? 1.450 -8.034 -16.657 1.00 94.88 104 THR A CA 1
ATOM 879 C C . THR A 1 104 ? 1.616 -6.515 -16.745 1.00 94.88 104 THR A C 1
ATOM 881 O O . THR A 1 104 ? 0.648 -5.776 -16.567 1.00 94.88 104 THR A O 1
ATOM 884 N N . LEU A 1 105 ? 2.834 -6.028 -16.987 1.00 94.75 105 LEU A N 1
ATOM 885 C CA . LEU A 1 105 ? 3.117 -4.596 -17.067 1.00 94.75 105 LEU A CA 1
ATOM 886 C C . LEU A 1 105 ? 2.510 -3.960 -18.323 1.00 94.75 105 LEU A C 1
ATOM 888 O O . LEU A 1 105 ? 1.995 -2.845 -18.249 1.00 94.75 105 LEU A O 1
ATOM 892 N N . GLU A 1 106 ? 2.538 -4.661 -19.454 1.00 94.50 106 GLU A N 1
ATOM 893 C CA . GLU A 1 106 ? 1.960 -4.204 -20.719 1.00 94.50 106 GLU A CA 1
ATOM 894 C C . GLU A 1 106 ? 0.427 -4.194 -20.653 1.00 94.50 106 GLU A C 1
ATOM 896 O O . GLU A 1 106 ? -0.195 -3.176 -20.957 1.00 94.50 106 GLU A O 1
ATOM 901 N N . SER A 1 107 ? -0.199 -5.267 -20.150 1.00 93.88 107 SER A N 1
ATOM 902 C CA . SER A 1 107 ? -1.664 -5.333 -19.989 1.00 93.88 107 SER A CA 1
ATOM 903 C C . SER A 1 107 ? -2.216 -4.266 -19.040 1.00 93.88 107 SER A C 1
ATOM 905 O O . SER A 1 107 ? -3.314 -3.752 -19.250 1.00 93.88 107 SER A O 1
ATOM 907 N N . LYS A 1 108 ? -1.444 -3.882 -18.017 1.00 91.81 108 LYS A N 1
ATOM 908 C CA . LYS A 1 108 ? -1.775 -2.775 -17.104 1.00 91.81 108 LYS A CA 1
ATOM 909 C C . LYS A 1 108 ? -1.298 -1.403 -17.599 1.00 91.81 108 LYS A C 1
ATOM 911 O O . LYS A 1 108 ? -1.443 -0.413 -16.882 1.00 91.81 108 LYS A O 1
ATOM 916 N N . GLN A 1 109 ? -0.764 -1.329 -18.820 1.00 92.62 109 GLN A N 1
ATOM 917 C CA . GLN A 1 109 ? -0.298 -0.105 -19.476 1.00 92.62 109 GLN A CA 1
ATOM 918 C C . GLN A 1 109 ? 0.770 0.665 -18.683 1.00 92.62 109 GLN A C 1
ATOM 920 O O . GLN A 1 109 ? 0.819 1.893 -18.735 1.00 92.62 109 GLN A O 1
ATOM 925 N N . PHE A 1 110 ? 1.610 -0.034 -17.920 1.00 92.94 110 PHE A N 1
ATOM 926 C CA . PHE A 1 110 ? 2.793 0.567 -17.300 1.00 92.94 110 PHE A CA 1
ATOM 927 C C . PHE A 1 110 ? 3.931 0.713 -18.300 1.00 92.94 110 PHE A C 1
ATOM 929 O O . PHE A 1 110 ? 4.728 1.643 -18.194 1.00 92.94 110 PHE A O 1
ATOM 936 N N . ILE A 1 111 ? 4.002 -0.200 -19.267 1.00 95.56 111 ILE A N 1
ATOM 937 C CA . ILE A 1 111 ? 5.042 -0.226 -20.289 1.00 95.56 111 ILE A CA 1
ATOM 938 C C . ILE A 1 111 ? 4.437 -0.353 -21.682 1.00 95.56 111 ILE A C 1
ATOM 940 O O . ILE A 1 111 ? 3.302 -0.797 -21.845 1.00 95.56 111 ILE A O 1
ATOM 944 N N . PHE A 1 112 ? 5.243 -0.009 -22.677 1.00 94.44 112 PHE A N 1
ATOM 945 C CA . PHE A 1 112 ? 4.986 -0.272 -24.082 1.00 94.44 112 PHE A CA 1
ATOM 946 C C . PHE A 1 112 ? 6.217 -0.917 -24.703 1.00 94.44 112 PHE A C 1
ATOM 948 O O . PHE A 1 112 ? 7.327 -0.396 -24.565 1.00 94.44 112 PHE A O 1
ATOM 955 N N . VAL A 1 113 ? 6.033 -2.049 -25.381 1.00 92.94 113 VAL A N 1
ATOM 956 C CA . VAL A 1 113 ? 7.116 -2.706 -26.112 1.00 92.94 113 VAL A CA 1
ATOM 957 C C . VAL A 1 113 ? 7.056 -2.258 -27.567 1.00 92.94 113 VAL A C 1
ATOM 959 O O . VAL A 1 113 ? 6.232 -2.730 -28.345 1.00 92.94 113 VAL A O 1
ATOM 962 N N . ASN A 1 114 ? 7.941 -1.337 -27.940 1.00 90.06 114 ASN A N 1
ATOM 963 C CA . ASN A 1 114 ? 8.023 -0.826 -29.301 1.00 90.06 114 ASN A CA 1
ATOM 964 C C . ASN A 1 114 ? 9.085 -1.574 -30.105 1.00 90.06 114 ASN A C 1
ATOM 966 O O . ASN A 1 114 ? 10.187 -1.808 -29.610 1.00 90.06 114 ASN A O 1
ATOM 970 N N . GLN A 1 115 ? 8.793 -1.887 -31.364 1.00 87.06 115 GLN A N 1
ATOM 971 C CA . GLN A 1 115 ? 9.790 -2.401 -32.296 1.00 87.06 115 GLN A CA 1
ATOM 972 C C . GLN A 1 115 ? 10.344 -1.249 -33.137 1.00 87.06 115 GLN A C 1
ATOM 974 O O . GLN A 1 115 ? 9.593 -0.558 -33.823 1.00 87.06 115 GLN A O 1
ATOM 979 N N . ILE A 1 116 ? 11.661 -1.052 -33.097 1.00 75.88 116 ILE A N 1
ATOM 980 C CA . ILE A 1 116 ? 12.364 -0.055 -33.906 1.00 75.88 116 ILE A CA 1
ATOM 981 C C . ILE A 1 116 ? 13.215 -0.803 -34.935 1.00 75.88 116 ILE A C 1
ATOM 983 O O . ILE A 1 116 ? 14.087 -1.599 -34.594 1.00 75.88 116 ILE A O 1
ATOM 987 N N . GLY A 1 117 ? 12.946 -0.568 -36.221 1.00 70.88 117 GLY A N 1
ATOM 988 C CA . GLY A 1 117 ? 13.620 -1.274 -37.311 1.00 70.88 117 GLY A CA 1
ATOM 989 C C . GLY A 1 117 ? 13.182 -2.738 -37.455 1.00 70.88 117 GLY A C 1
ATOM 990 O O . GLY A 1 117 ? 12.041 -3.103 -37.171 1.00 70.88 117 GLY A O 1
ATOM 991 N N . ILE A 1 118 ? 14.084 -3.587 -37.960 1.00 68.50 118 ILE A N 1
ATOM 992 C CA . ILE A 1 118 ? 13.732 -4.945 -38.412 1.00 68.50 118 ILE A CA 1
ATOM 993 C C . ILE A 1 118 ? 13.653 -5.948 -37.247 1.00 68.50 118 ILE A C 1
ATOM 995 O O . ILE A 1 118 ? 12.875 -6.895 -37.336 1.00 68.50 118 ILE A O 1
ATOM 999 N N . VAL A 1 119 ? 14.402 -5.753 -36.150 1.00 71.44 119 VAL A N 1
ATOM 1000 C CA . VAL A 1 119 ? 14.527 -6.791 -35.100 1.00 71.44 119 VAL A CA 1
ATOM 1001 C C . VAL A 1 119 ? 14.532 -6.265 -33.659 1.00 71.44 119 VAL A C 1
ATOM 1003 O O . VAL A 1 119 ? 14.179 -7.013 -32.749 1.00 71.44 119 VAL A O 1
ATOM 1006 N N . GLU A 1 120 ? 14.900 -5.007 -33.412 1.00 82.25 120 GLU A N 1
ATOM 1007 C CA . GLU A 1 120 ? 15.130 -4.533 -32.043 1.00 82.25 120 GLU A CA 1
ATOM 1008 C C . GLU A 1 120 ? 13.833 -4.088 -31.362 1.00 82.25 120 GLU A C 1
ATOM 1010 O O . GLU A 1 120 ? 13.093 -3.234 -31.858 1.00 82.25 120 GLU A O 1
ATOM 1015 N N . LYS A 1 121 ? 13.560 -4.675 -30.193 1.00 92.12 121 LYS A N 1
ATOM 1016 C CA . LYS A 1 121 ? 12.434 -4.304 -29.333 1.00 92.12 121 LYS A CA 1
ATOM 1017 C C . LYS A 1 121 ? 12.935 -3.527 -28.129 1.00 92.12 121 LYS A C 1
ATOM 1019 O O . LYS A 1 121 ? 13.835 -3.983 -27.427 1.00 92.12 121 LYS A O 1
ATOM 1024 N N . TYR A 1 122 ? 12.303 -2.396 -27.861 1.00 92.88 122 TYR A N 1
ATOM 1025 C CA . TYR A 1 122 ? 12.573 -1.539 -26.717 1.00 92.88 122 TYR A CA 1
ATOM 1026 C C . TYR A 1 122 ? 11.375 -1.513 -25.782 1.00 92.88 122 TYR A C 1
ATOM 1028 O O . TYR A 1 122 ? 10.230 -1.434 -26.223 1.00 92.88 122 TYR A O 1
ATOM 1036 N N . VAL A 1 123 ? 11.651 -1.555 -24.484 1.00 94.00 123 VAL A N 1
ATOM 1037 C CA . VAL A 1 123 ? 10.656 -1.380 -23.431 1.00 94.00 123 VAL A CA 1
ATOM 1038 C C . VAL A 1 123 ? 10.682 0.075 -22.991 1.00 94.00 123 VAL A C 1
ATOM 1040 O O . VAL A 1 123 ? 11.707 0.583 -22.532 1.00 94.00 123 VAL A O 1
ATOM 1043 N N . LEU A 1 124 ? 9.544 0.738 -23.155 1.00 92.62 124 LEU A N 1
ATOM 1044 C CA . LEU A 1 124 ? 9.313 2.129 -22.793 1.00 92.62 124 LEU A CA 1
ATOM 1045 C C . LEU A 1 124 ? 8.418 2.172 -21.558 1.00 92.62 124 LEU A C 1
ATOM 1047 O O . LEU A 1 124 ? 7.406 1.473 -21.513 1.00 92.62 124 LEU A O 1
ATOM 1051 N N . LEU A 1 125 ? 8.770 2.996 -20.573 1.00 93.81 125 LEU A N 1
ATOM 1052 C CA . LEU A 1 125 ? 7.882 3.287 -19.451 1.00 93.81 125 LEU A CA 1
ATOM 1053 C C . LEU A 1 125 ? 6.785 4.248 -19.924 1.00 93.81 125 LEU A C 1
ATOM 1055 O O . LEU A 1 125 ? 7.087 5.312 -20.458 1.00 93.81 125 LEU A O 1
ATOM 1059 N N . LEU A 1 126 ? 5.522 3.871 -19.734 1.00 91.31 126 LEU A N 1
ATOM 1060 C CA . LEU A 1 126 ? 4.366 4.722 -20.031 1.00 91.31 126 LEU A CA 1
ATOM 1061 C C . LEU A 1 126 ? 3.851 5.464 -18.799 1.00 91.31 126 LEU A C 1
ATOM 1063 O O . LEU A 1 126 ? 3.308 6.559 -18.926 1.00 91.31 126 LEU A O 1
ATOM 1067 N N . LYS A 1 127 ? 3.962 4.844 -17.620 1.00 87.56 127 LYS A N 1
ATOM 1068 C CA . LYS A 1 127 ? 3.432 5.374 -16.362 1.00 87.56 127 LYS A CA 1
ATOM 1069 C C . LYS A 1 127 ? 4.478 5.241 -15.270 1.00 87.56 127 LYS A C 1
ATOM 1071 O O . LYS A 1 127 ? 4.896 4.131 -14.945 1.00 87.56 127 LYS A O 1
ATOM 1076 N N . GLU A 1 128 ? 4.853 6.370 -14.690 1.00 82.25 128 GLU A N 1
ATOM 1077 C CA . GLU A 1 128 ? 5.586 6.414 -13.433 1.00 82.25 128 GLU A CA 1
ATOM 1078 C C . GLU A 1 128 ? 4.569 6.605 -12.309 1.00 82.25 128 GLU A C 1
ATOM 1080 O O . GLU A 1 128 ? 3.728 7.502 -12.366 1.00 82.25 128 GLU A O 1
ATOM 1085 N N . VAL A 1 129 ? 4.593 5.701 -11.333 1.00 80.50 129 VAL A N 1
ATOM 1086 C CA . VAL A 1 129 ? 3.736 5.785 -10.152 1.00 80.50 129 VAL A CA 1
ATOM 1087 C C . VAL A 1 129 ? 4.649 5.972 -8.962 1.00 80.50 129 VAL A C 1
ATOM 1089 O O . VAL A 1 129 ? 5.398 5.061 -8.607 1.00 80.50 129 VAL A O 1
ATOM 1092 N N . ASN A 1 130 ? 4.537 7.143 -8.354 1.00 77.19 130 ASN A N 1
ATOM 1093 C CA . ASN A 1 130 ? 5.163 7.457 -7.086 1.00 77.19 130 ASN A CA 1
ATOM 1094 C C . ASN A 1 130 ? 4.077 7.479 -6.016 1.00 77.19 130 ASN A C 1
ATOM 1096 O O . ASN A 1 130 ? 2.932 7.813 -6.308 1.00 77.19 130 ASN A O 1
ATOM 1100 N N . ALA A 1 131 ? 4.453 7.069 -4.812 1.00 81.00 131 ALA A N 1
ATOM 1101 C CA . ALA A 1 131 ? 3.656 7.283 -3.621 1.00 81.00 131 ALA A CA 1
ATOM 1102 C C . ALA A 1 131 ? 4.444 8.249 -2.752 1.00 81.00 131 ALA A C 1
ATOM 1104 O O . ALA A 1 131 ? 5.594 7.971 -2.408 1.00 81.00 131 ALA A O 1
ATOM 1105 N N . GLU A 1 132 ? 3.833 9.374 -2.420 1.00 81.75 132 GLU A N 1
ATOM 1106 C CA . GLU A 1 132 ? 4.483 10.427 -1.650 1.00 81.75 132 GLU A CA 1
ATOM 1107 C C . GLU A 1 132 ? 3.668 10.749 -0.407 1.00 81.75 132 GLU A C 1
ATOM 1109 O O . GLU A 1 132 ? 2.451 10.549 -0.345 1.00 81.75 132 GLU A O 1
ATOM 1114 N N . ARG A 1 133 ? 4.365 11.238 0.618 1.00 82.31 133 ARG A N 1
ATOM 1115 C CA . ARG A 1 133 ? 3.719 11.707 1.837 1.00 82.31 133 ARG A CA 1
ATOM 1116 C C . ARG A 1 133 ? 3.375 13.167 1.659 1.00 82.31 133 ARG A C 1
ATOM 1118 O O . ARG A 1 133 ? 4.242 13.970 1.330 1.00 82.31 133 ARG A O 1
ATOM 1125 N N . ILE A 1 134 ? 2.133 13.506 1.946 1.00 73.44 134 ILE A N 1
ATOM 1126 C CA . ILE A 1 134 ? 1.654 14.882 1.942 1.00 73.44 134 ILE A CA 1
ATOM 1127 C C . ILE A 1 134 ? 1.081 15.240 3.314 1.00 73.44 134 ILE A C 1
ATOM 1129 O O . ILE A 1 134 ? 0.586 14.349 4.025 1.00 73.44 134 ILE A O 1
ATOM 1133 N N . PRO A 1 135 ? 1.186 16.516 3.735 1.00 69.31 135 PRO A N 1
ATOM 1134 C CA . PRO A 1 135 ? 0.515 16.980 4.936 1.00 69.31 135 PRO A CA 1
ATOM 1135 C C . PRO A 1 135 ? -0.976 16.645 4.842 1.00 69.31 135 PRO A C 1
ATOM 1137 O O . PRO A 1 135 ? -1.544 16.676 3.750 1.00 69.31 135 PRO A O 1
ATOM 1140 N N . PRO A 1 136 ? -1.624 16.275 5.951 1.00 64.75 136 PRO A N 1
ATOM 1141 C CA . PRO A 1 136 ? -3.042 15.986 5.922 1.00 64.75 136 PRO A CA 1
ATOM 1142 C C . PRO A 1 136 ? -3.822 17.292 5.760 1.00 64.75 136 PRO A C 1
ATOM 1144 O O . PRO A 1 136 ? -4.124 17.954 6.750 1.00 64.75 136 PRO A O 1
ATOM 1147 N N . ASP A 1 137 ? -4.175 17.637 4.516 1.00 56.72 137 ASP A N 1
ATOM 1148 C CA . ASP A 1 137 ? -5.160 18.687 4.194 1.00 56.72 137 ASP A CA 1
ATOM 1149 C C . ASP A 1 137 ? -6.458 18.449 4.975 1.00 56.72 137 ASP A C 1
ATOM 1151 O O . ASP A 1 137 ? -7.050 19.371 5.526 1.00 56.72 137 ASP A O 1
ATOM 1155 N N . SER A 1 138 ? -6.807 17.174 5.157 1.00 50.06 138 SER A N 1
ATOM 1156 C CA . SER A 1 138 ? -7.929 16.722 5.967 1.00 50.06 138 SER A CA 1
ATOM 1157 C C . SER A 1 138 ? -7.836 17.123 7.435 1.00 50.06 138 SER A C 1
ATOM 1159 O O . SER A 1 138 ? -8.868 17.167 8.073 1.00 50.06 138 SER A O 1
ATOM 1161 N N . VAL A 1 139 ? -6.662 17.407 8.016 1.00 51.62 139 VAL A N 1
ATOM 1162 C CA . VAL A 1 139 ? -6.624 17.942 9.389 1.00 51.62 139 VAL A CA 1
ATOM 1163 C C . VAL A 1 139 ? -7.002 19.416 9.394 1.00 51.62 139 VAL A C 1
ATOM 1165 O O . VAL A 1 139 ? -7.733 19.825 10.283 1.00 51.62 139 VAL A O 1
ATOM 1168 N N . ILE A 1 140 ? -6.583 20.189 8.391 1.00 55.44 140 ILE A N 1
ATOM 1169 C CA . ILE A 1 140 ? -6.995 21.590 8.243 1.00 55.44 140 ILE A CA 1
ATOM 1170 C C . ILE A 1 140 ? -8.502 21.657 7.942 1.00 55.44 140 ILE A C 1
ATOM 1172 O O . ILE A 1 140 ? -9.224 22.344 8.654 1.00 55.44 140 ILE A O 1
ATOM 1176 N N . GLU A 1 141 ? -9.002 20.856 6.995 1.00 55.81 141 GLU A N 1
ATOM 1177 C CA . GLU A 1 141 ? -10.438 20.774 6.677 1.00 55.81 141 GLU A CA 1
ATOM 1178 C C . GLU A 1 141 ? -11.269 20.212 7.844 1.00 55.81 141 GLU A C 1
ATOM 1180 O O . GLU A 1 141 ? -12.314 20.760 8.167 1.00 55.81 141 GLU A O 1
ATOM 1185 N N . TYR A 1 142 ? -10.809 19.174 8.552 1.00 51.25 142 TYR A N 1
ATOM 1186 C CA . TYR A 1 142 ? -11.513 18.620 9.720 1.00 51.25 142 TYR A CA 1
ATOM 1187 C C . TYR A 1 142 ? -11.573 19.614 10.892 1.00 51.25 142 TYR A C 1
ATOM 1189 O O . TYR A 1 142 ? -12.565 19.632 11.622 1.00 51.25 142 TYR A O 1
ATOM 1197 N N . ILE A 1 143 ? -10.543 20.454 11.060 1.00 54.81 143 ILE A N 1
ATOM 1198 C CA . ILE A 1 143 ? -10.529 21.580 12.007 1.00 54.81 143 ILE A CA 1
ATOM 1199 C C . ILE A 1 143 ? -11.543 22.652 11.591 1.00 54.81 143 ILE A C 1
ATOM 1201 O O . ILE A 1 143 ? -12.295 23.133 12.440 1.00 54.81 143 ILE A O 1
ATOM 1205 N N . ASP A 1 144 ? -11.581 22.995 10.304 1.00 56.66 144 ASP A N 1
ATOM 1206 C CA . ASP A 1 144 ? -12.478 24.017 9.760 1.00 56.66 144 ASP A CA 1
ATOM 1207 C C . ASP A 1 144 ? -13.955 23.567 9.764 1.00 56.66 144 ASP A C 1
ATOM 1209 O O . ASP A 1 144 ? -14.849 24.373 10.025 1.00 56.66 144 ASP A O 1
ATOM 1213 N N . GL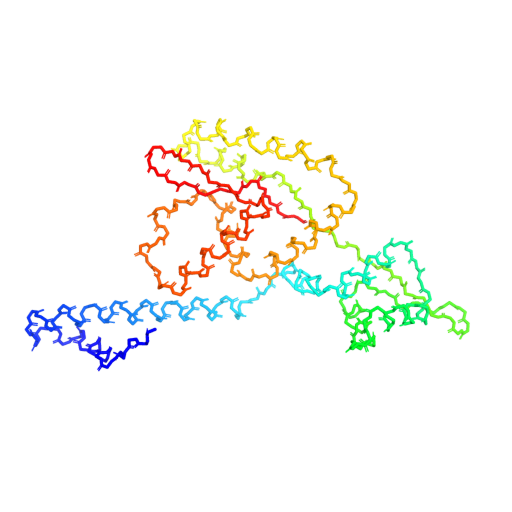U A 1 145 ? -14.228 22.280 9.524 1.00 56.16 145 GLU A N 1
ATOM 1214 C CA . GLU A 1 145 ? -15.578 21.699 9.469 1.00 56.16 145 GLU A CA 1
ATOM 1215 C C . GLU A 1 145 ? -16.139 21.314 10.846 1.00 56.16 145 GLU A C 1
ATOM 1217 O O . GLU A 1 145 ? -17.358 21.293 11.030 1.00 56.16 145 GLU A O 1
ATOM 1222 N N . ASN A 1 146 ? -15.279 21.021 11.830 1.00 56.56 146 ASN A N 1
ATOM 1223 C CA . ASN A 1 146 ? -15.693 20.596 13.173 1.00 56.56 146 ASN A CA 1
ATOM 1224 C C . ASN A 1 146 ? -15.039 21.415 14.309 1.00 56.56 146 ASN A C 1
ATOM 1226 O O . ASN A 1 146 ? -14.496 20.826 15.255 1.00 56.56 146 ASN A O 1
ATOM 1230 N N . PRO A 1 147 ? -15.141 22.761 14.292 1.00 55.34 147 PRO A N 1
ATOM 1231 C CA . PRO A 1 147 ? -14.475 23.636 15.261 1.00 55.34 147 PRO A CA 1
ATOM 1232 C C . PRO A 1 147 ? -14.943 23.428 16.714 1.00 55.34 147 PRO A C 1
ATOM 1234 O O . PRO A 1 147 ? -14.258 23.837 17.646 1.00 55.34 147 PRO A O 1
ATOM 1237 N N . GLU A 1 148 ? -16.093 22.775 16.928 1.00 54.50 148 GLU A N 1
ATOM 1238 C CA . GLU A 1 148 ? -16.640 22.466 18.258 1.00 54.50 148 GLU A CA 1
ATOM 1239 C C . GLU A 1 148 ? -16.217 21.089 18.814 1.00 54.50 148 GLU A C 1
ATOM 1241 O O . GLU A 1 148 ? -16.353 20.845 20.014 1.00 54.50 148 GLU A O 1
ATOM 1246 N N . LEU A 1 149 ? -15.710 20.174 17.973 1.00 51.72 149 LEU A N 1
ATOM 1247 C CA . LEU A 1 149 ? -15.329 18.807 18.375 1.00 51.72 149 LEU A CA 1
ATOM 1248 C C . LEU A 1 149 ? -13.836 18.659 18.689 1.00 51.72 149 LEU A C 1
ATOM 1250 O O . LEU A 1 149 ? -13.445 17.703 19.363 1.00 51.72 149 LEU A O 1
ATOM 1254 N N . ILE A 1 150 ? -13.004 19.583 18.209 1.00 55.97 150 ILE A N 1
ATOM 1255 C CA . ILE A 1 150 ? -11.566 19.601 18.466 1.00 55.97 150 ILE A CA 1
ATOM 1256 C C . ILE A 1 150 ? -11.261 20.836 19.292 1.00 55.97 150 ILE A C 1
ATOM 1258 O O . ILE A 1 150 ? -11.430 21.967 18.850 1.00 55.97 150 ILE A O 1
ATOM 1262 N N . GLU A 1 151 ? -10.781 20.621 20.506 1.00 61.28 151 GLU A N 1
ATOM 1263 C CA . GLU A 1 151 ? -10.326 21.725 21.339 1.00 61.28 151 GLU A CA 1
ATOM 1264 C C . GLU A 1 151 ? -9.081 22.342 20.687 1.00 61.28 151 GLU A C 1
ATOM 1266 O O . GLU A 1 151 ? -8.159 21.610 20.335 1.00 61.28 151 GLU A O 1
ATOM 1271 N N . LEU A 1 152 ? -9.039 23.669 20.518 1.00 61.59 152 LEU A N 1
ATOM 1272 C CA . LEU A 1 152 ? -7.904 24.406 19.929 1.00 61.59 152 LEU A CA 1
ATOM 1273 C C . LEU A 1 152 ? -6.535 23.952 20.476 1.00 61.59 152 LEU A C 1
ATOM 1275 O O . LEU A 1 152 ? -5.556 23.880 19.738 1.00 61.59 152 LEU A O 1
ATOM 1279 N N . GLU A 1 153 ? -6.491 23.547 21.745 1.00 64.19 153 GLU A N 1
ATOM 1280 C CA . GLU A 1 153 ? -5.312 22.986 22.414 1.00 64.19 153 GLU A CA 1
ATOM 1281 C C . GLU A 1 153 ? -4.751 21.714 21.737 1.00 64.19 153 GLU A C 1
ATOM 1283 O O . GLU A 1 153 ? -3.542 21.492 21.731 1.00 64.19 153 GLU A O 1
ATOM 1288 N N . LEU A 1 154 ? -5.594 20.859 21.146 1.00 63.59 154 LEU A N 1
ATOM 1289 C CA . LEU A 1 154 ? -5.163 19.665 20.402 1.00 63.59 154 LEU A CA 1
ATOM 1290 C C . LEU A 1 154 ? -4.480 20.032 19.080 1.00 63.59 154 LEU A C 1
ATOM 1292 O O . LEU A 1 154 ? -3.534 19.357 18.673 1.00 63.59 154 LEU A O 1
ATOM 1296 N N . ILE A 1 155 ? -4.933 21.106 18.435 1.00 65.75 155 ILE A N 1
ATOM 1297 C CA . ILE A 1 155 ? -4.369 21.614 17.179 1.00 65.75 155 ILE A CA 1
ATOM 1298 C C . ILE A 1 155 ? -2.973 22.183 17.433 1.00 65.75 155 ILE A C 1
ATOM 1300 O O . ILE A 1 155 ? -2.030 21.858 16.710 1.00 65.75 155 ILE A O 1
ATOM 1304 N N . GLU A 1 156 ? -2.823 22.960 18.508 1.00 69.31 156 GLU A N 1
ATOM 1305 C CA . GLU A 1 156 ? -1.537 23.517 18.942 1.00 69.31 156 GLU A CA 1
ATOM 1306 C C . GLU A 1 156 ? -0.503 22.430 19.283 1.00 69.31 156 GLU A C 1
ATOM 1308 O O . GLU A 1 156 ? 0.695 22.636 19.100 1.00 69.31 156 GLU A O 1
ATOM 1313 N N . LEU A 1 157 ? -0.946 21.248 19.726 1.00 73.00 157 LEU A N 1
ATOM 1314 C CA . LEU A 1 157 ? -0.073 20.093 19.966 1.00 73.00 157 LEU A CA 1
ATOM 1315 C C . LEU A 1 157 ? 0.248 19.296 18.694 1.00 73.00 157 LEU A C 1
ATOM 1317 O O . LEU A 1 157 ? 1.292 18.642 18.618 1.00 73.00 157 LEU A O 1
ATOM 1321 N N . PHE A 1 158 ? -0.656 19.304 17.717 1.00 72.94 158 PHE A N 1
ATOM 1322 C CA . PHE A 1 158 ? -0.552 18.521 16.490 1.00 72.94 158 PHE A CA 1
ATOM 1323 C C . PHE A 1 158 ? 0.322 19.198 15.430 1.00 72.94 158 PHE A C 1
ATOM 1325 O O . PHE A 1 158 ? 1.250 18.574 14.908 1.00 72.94 158 PHE A O 1
ATOM 1332 N N . LEU A 1 159 ? 0.047 20.471 15.127 1.00 73.88 159 LEU A N 1
ATOM 1333 C CA . LEU A 1 159 ? 0.688 21.197 14.027 1.00 73.88 159 LEU A CA 1
ATOM 1334 C C . LEU A 1 159 ? 2.224 21.201 14.106 1.00 73.88 159 LEU A C 1
ATOM 1336 O O . LEU A 1 159 ? 2.851 20.896 13.086 1.00 73.88 159 LEU A O 1
ATOM 1340 N N . PRO A 1 160 ? 2.859 21.446 15.273 1.00 80.81 160 PRO A N 1
ATOM 1341 C CA . PRO A 1 160 ? 4.318 21.443 15.363 1.00 80.81 160 PRO A CA 1
ATOM 1342 C C . PRO A 1 160 ? 4.935 20.094 14.982 1.00 80.81 160 PRO A C 1
ATOM 1344 O O . PRO A 1 160 ? 5.978 20.058 14.339 1.00 80.81 160 PRO A O 1
ATOM 1347 N N . LYS A 1 161 ? 4.272 18.977 15.312 1.00 80.50 161 LYS A N 1
ATOM 1348 C CA . LYS A 1 161 ? 4.768 17.624 15.006 1.00 80.50 161 LYS A CA 1
ATOM 1349 C C . LYS A 1 161 ? 4.714 17.295 13.518 1.00 80.50 161 LYS A C 1
ATOM 1351 O O . LYS A 1 161 ? 5.578 16.578 13.012 1.00 80.50 161 LYS A O 1
ATOM 1356 N N . VAL A 1 162 ? 3.688 17.786 12.823 1.00 77.75 162 VAL A N 1
ATOM 1357 C CA . VAL A 1 162 ? 3.586 17.660 11.363 1.00 77.75 162 VAL A CA 1
ATOM 1358 C C . VAL A 1 162 ? 4.656 18.511 10.696 1.00 77.75 162 VAL A C 1
ATOM 1360 O O . VAL A 1 162 ? 5.391 18.009 9.851 1.00 77.75 162 VAL A O 1
ATOM 1363 N N . GLN A 1 163 ? 4.792 19.770 11.115 1.00 78.31 163 GLN A N 1
ATOM 1364 C CA . GLN A 1 163 ? 5.794 20.688 10.572 1.00 78.31 163 GLN A CA 1
ATOM 1365 C C . GLN A 1 163 ? 7.217 20.158 10.767 1.00 78.31 163 GLN A C 1
ATOM 1367 O O . GLN A 1 163 ? 7.994 20.122 9.815 1.00 78.31 163 GLN A O 1
ATOM 1372 N N . GLU A 1 164 ? 7.543 19.680 11.971 1.00 83.44 164 GLU A N 1
ATOM 1373 C CA . GLU A 1 164 ? 8.832 19.055 12.272 1.00 83.44 164 GLU A CA 1
ATOM 1374 C C . GLU A 1 164 ? 9.104 17.875 11.334 1.00 83.44 164 GLU A C 1
ATOM 1376 O O . GLU A 1 164 ? 10.170 17.796 10.724 1.00 83.44 164 GLU A O 1
ATOM 1381 N N . TYR A 1 165 ? 8.123 16.994 11.139 1.00 85.06 165 TYR A N 1
ATOM 1382 C CA . TYR A 1 165 ? 8.273 15.859 10.238 1.00 85.06 165 TYR A CA 1
ATOM 1383 C C . TYR A 1 165 ? 8.543 16.270 8.795 1.00 85.06 165 TYR A C 1
ATOM 1385 O O . TYR A 1 165 ? 9.474 15.743 8.188 1.00 85.06 165 TYR A O 1
ATOM 1393 N N . PHE A 1 166 ? 7.765 17.206 8.246 1.00 82.81 166 PHE A N 1
ATOM 1394 C CA . PHE A 1 166 ? 7.951 17.633 6.859 1.00 82.81 166 PHE A CA 1
ATOM 1395 C C . PHE A 1 166 ? 9.266 18.390 6.658 1.00 82.81 166 PHE A C 1
ATOM 1397 O O . PHE A 1 166 ? 9.925 18.172 5.646 1.00 82.81 166 PHE A O 1
ATOM 1404 N N . SER A 1 167 ? 9.738 19.131 7.667 1.00 83.56 167 SER A N 1
ATOM 1405 C CA . SER A 1 167 ? 11.076 19.737 7.633 1.00 83.56 167 SER A CA 1
ATOM 1406 C C . SER A 1 167 ? 12.200 18.699 7.499 1.00 83.56 167 SER A C 1
ATOM 1408 O O . SER A 1 167 ? 13.206 18.946 6.840 1.00 83.56 167 SER A O 1
ATOM 1410 N N . ILE A 1 168 ? 12.030 17.510 8.083 1.00 86.25 168 ILE A N 1
ATOM 1411 C CA . ILE A 1 168 ? 12.985 16.403 7.950 1.00 86.25 168 ILE A CA 1
ATOM 1412 C C . ILE A 1 168 ? 12.769 15.685 6.613 1.00 86.25 168 ILE A C 1
ATOM 1414 O O . ILE A 1 168 ? 13.730 15.333 5.934 1.00 86.25 168 ILE A O 1
ATOM 1418 N N . TYR A 1 169 ? 11.509 15.473 6.230 1.00 83.75 169 TYR A N 1
ATOM 1419 C CA . TYR A 1 169 ? 11.119 14.752 5.021 1.00 83.75 169 TYR A CA 1
ATOM 1420 C C . TYR A 1 169 ? 11.646 15.410 3.742 1.00 83.75 169 TYR A C 1
ATOM 1422 O O . TYR A 1 169 ? 12.186 14.714 2.887 1.00 83.75 169 TYR A O 1
ATOM 1430 N N . GLU A 1 170 ? 11.561 16.738 3.643 1.00 82.81 170 GLU A N 1
ATOM 1431 C CA . GLU A 1 170 ? 12.067 17.517 2.502 1.00 82.81 170 GLU A CA 1
ATOM 1432 C C . GLU A 1 170 ? 13.586 17.397 2.312 1.00 82.81 170 GLU A C 1
ATOM 1434 O O . GLU A 1 170 ? 14.092 17.582 1.208 1.00 82.81 170 GLU A O 1
ATOM 1439 N N . ASN A 1 171 ? 14.314 17.052 3.377 1.00 86.62 171 ASN A N 1
ATOM 1440 C CA . ASN A 1 171 ? 15.767 16.901 3.364 1.00 86.62 171 ASN A CA 1
ATOM 1441 C C . ASN A 1 171 ? 16.230 15.450 3.145 1.00 86.62 171 ASN A C 1
ATOM 1443 O O . ASN A 1 171 ? 17.434 15.186 3.193 1.00 86.62 171 ASN A O 1
ATOM 1447 N N . LYS A 1 172 ? 15.311 14.502 2.914 1.00 88.62 172 LYS A N 1
ATOM 1448 C CA . LYS A 1 172 ? 15.669 13.105 2.635 1.00 88.62 172 LYS A CA 1
ATOM 1449 C C . LYS A 1 172 ? 16.411 12.972 1.305 1.00 88.62 172 LYS A C 1
ATOM 1451 O O . LYS A 1 172 ? 16.094 13.627 0.313 1.00 88.62 172 LYS A O 1
ATOM 1456 N N . SER A 1 173 ? 17.383 12.067 1.278 1.00 90.19 173 SER A N 1
ATOM 1457 C CA . SER A 1 173 ? 18.057 11.650 0.049 1.00 90.19 173 SER A CA 1
ATOM 1458 C C . SER A 1 173 ? 17.103 10.913 -0.897 1.00 90.19 173 SER A C 1
ATOM 1460 O O . SER A 1 173 ? 16.041 10.420 -0.506 1.00 90.19 173 SER A O 1
ATOM 1462 N N . LYS A 1 174 ? 17.497 10.797 -2.169 1.00 85.38 174 LYS A N 1
ATOM 1463 C CA . LYS A 1 174 ? 16.697 10.096 -3.179 1.00 85.38 174 LYS A CA 1
ATOM 1464 C C . LYS A 1 174 ? 16.491 8.624 -2.812 1.00 85.38 174 LYS A C 1
ATOM 1466 O O . LYS A 1 174 ? 15.396 8.102 -2.987 1.00 85.38 174 LYS A O 1
ATOM 1471 N N . GLU A 1 175 ? 17.518 7.972 -2.279 1.00 86.19 175 GLU A N 1
ATOM 1472 C CA . GLU A 1 175 ? 17.453 6.584 -1.831 1.00 86.19 175 GLU A CA 1
ATOM 1473 C C . GLU A 1 175 ? 16.455 6.407 -0.676 1.00 86.19 175 GLU A C 1
ATOM 1475 O O . GLU A 1 175 ? 15.646 5.480 -0.697 1.00 86.19 175 GLU A O 1
ATOM 1480 N N . GLU A 1 176 ? 16.452 7.324 0.296 1.00 86.81 176 GLU A N 1
ATOM 1481 C CA . GLU A 1 176 ? 15.508 7.300 1.422 1.00 86.81 176 GLU A CA 1
ATOM 1482 C C . GLU A 1 176 ? 14.058 7.514 0.971 1.00 86.81 176 GLU A C 1
ATOM 1484 O O . GLU A 1 176 ? 13.152 6.856 1.482 1.00 86.81 176 GLU A O 1
ATOM 1489 N N . LEU A 1 177 ? 13.821 8.402 0.000 1.00 86.38 177 LEU A N 1
ATOM 1490 C CA . LEU A 1 177 ? 12.490 8.618 -0.578 1.00 86.38 177 LEU A CA 1
ATOM 1491 C C . LEU A 1 177 ? 11.994 7.392 -1.356 1.00 86.38 177 LEU A C 1
ATOM 1493 O O . LEU A 1 177 ? 10.807 7.070 -1.324 1.00 86.38 177 LEU A O 1
ATOM 1497 N N . GLU A 1 178 ? 12.889 6.668 -2.025 1.00 84.69 178 GLU A N 1
ATOM 1498 C CA . GLU A 1 178 ? 12.545 5.440 -2.746 1.00 84.69 178 GLU A CA 1
ATOM 1499 C C . GLU A 1 178 ? 12.198 4.285 -1.794 1.00 84.69 178 GLU A C 1
ATOM 1501 O O . GLU A 1 178 ? 11.262 3.523 -2.058 1.00 84.69 178 GLU A O 1
ATOM 1506 N N . GLU A 1 179 ? 12.931 4.144 -0.686 1.00 87.06 179 GLU A N 1
ATOM 1507 C CA . GLU A 1 179 ? 12.593 3.185 0.373 1.00 87.06 179 GLU A CA 1
ATOM 1508 C C . GLU A 1 179 ? 11.255 3.525 1.029 1.00 87.06 179 GLU A C 1
ATOM 1510 O O . GLU A 1 179 ? 10.431 2.633 1.260 1.00 87.06 179 GLU A O 1
ATOM 1515 N N . ASP A 1 180 ? 11.022 4.814 1.273 1.00 86.81 180 ASP A N 1
ATOM 1516 C CA . ASP A 1 180 ? 9.763 5.309 1.808 1.00 86.81 180 ASP A CA 1
ATOM 1517 C C . ASP A 1 180 ? 8.601 4.993 0.863 1.00 86.81 180 ASP A C 1
ATOM 1519 O O . ASP A 1 180 ? 7.645 4.342 1.277 1.00 86.81 180 ASP A O 1
ATOM 1523 N N . THR A 1 181 ? 8.734 5.323 -0.424 1.00 86.94 181 THR A N 1
ATOM 1524 C CA . THR A 1 181 ? 7.748 5.024 -1.477 1.00 86.94 181 THR A CA 1
ATOM 1525 C C . THR A 1 181 ? 7.358 3.543 -1.479 1.00 86.94 181 THR A C 1
ATOM 1527 O O . THR A 1 181 ? 6.177 3.189 -1.522 1.00 86.94 181 THR A O 1
ATOM 1530 N N . TYR A 1 182 ? 8.342 2.643 -1.381 1.00 88.56 182 TYR A N 1
ATOM 1531 C CA . TYR A 1 182 ? 8.068 1.208 -1.327 1.00 88.56 182 TYR A CA 1
ATOM 1532 C C . TYR A 1 182 ? 7.306 0.805 -0.055 1.00 88.56 182 TYR A C 1
ATOM 1534 O O . TYR A 1 182 ? 6.378 -0.006 -0.122 1.00 88.56 182 TYR A O 1
ATOM 1542 N N . ALA A 1 183 ? 7.650 1.389 1.097 1.00 87.94 183 ALA A N 1
ATOM 1543 C CA . ALA A 1 183 ? 6.900 1.186 2.333 1.00 87.94 183 ALA A CA 1
ATOM 1544 C C . ALA A 1 183 ? 5.451 1.695 2.217 1.00 87.94 183 ALA A C 1
ATOM 1546 O O . ALA A 1 183 ? 4.536 1.050 2.732 1.00 87.94 183 ALA A O 1
ATOM 1547 N N . LEU A 1 184 ? 5.207 2.786 1.486 1.00 87.31 184 LEU A N 1
ATOM 1548 C CA . LEU A 1 184 ? 3.851 3.282 1.241 1.00 87.31 184 LEU A CA 1
ATOM 1549 C C . LEU A 1 184 ? 3.015 2.294 0.424 1.00 87.31 184 LEU A C 1
ATOM 1551 O O . LEU A 1 184 ? 1.880 1.999 0.799 1.00 87.31 184 LEU A O 1
ATOM 1555 N N . PHE A 1 185 ? 3.583 1.672 -0.612 1.00 88.44 185 PHE A N 1
ATOM 1556 C CA . PHE A 1 185 ? 2.876 0.614 -1.343 1.00 88.44 185 PHE A CA 1
ATOM 1557 C C . PHE A 1 185 ? 2.548 -0.597 -0.461 1.00 88.44 185 PHE A C 1
ATOM 1559 O O . PHE A 1 185 ? 1.484 -1.202 -0.616 1.00 88.44 185 PHE A O 1
ATOM 1566 N N . GLN A 1 186 ? 3.407 -0.948 0.501 1.00 87.94 186 GLN A N 1
ATOM 1567 C CA . GLN A 1 186 ? 3.106 -2.001 1.482 1.00 87.94 186 GLN A CA 1
ATOM 1568 C C . GLN A 1 186 ? 1.918 -1.643 2.374 1.00 87.94 186 GLN A C 1
ATOM 1570 O O . GLN A 1 186 ? 1.127 -2.514 2.730 1.00 87.94 186 GLN A O 1
ATOM 1575 N N . ILE A 1 187 ? 1.800 -0.368 2.735 1.00 85.31 187 ILE A N 1
ATOM 1576 C CA . ILE A 1 187 ? 0.714 0.135 3.568 1.00 85.31 187 ILE A CA 1
ATOM 1577 C C . ILE A 1 187 ? -0.604 0.126 2.789 1.00 85.31 187 ILE A C 1
ATOM 1579 O O . ILE A 1 187 ? -1.585 -0.433 3.273 1.00 85.31 187 ILE A O 1
ATOM 1583 N N . VAL A 1 1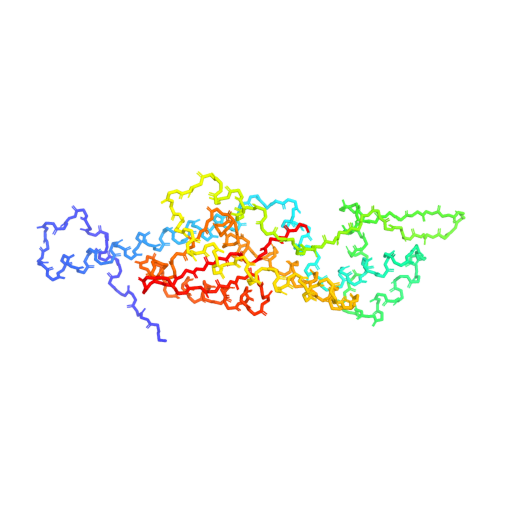88 ? -0.615 0.690 1.580 1.00 85.25 188 VAL A N 1
ATOM 1584 C CA . VAL A 1 188 ? -1.827 0.838 0.758 1.00 85.25 188 VAL A CA 1
ATOM 1585 C C . VAL A 1 188 ? -2.326 -0.503 0.213 1.00 85.25 188 VAL A C 1
ATOM 1587 O O . VAL A 1 188 ? -3.524 -0.709 0.063 1.00 85.25 188 VAL A O 1
ATOM 1590 N N . SER A 1 189 ? -1.427 -1.454 -0.053 1.00 85.50 189 SER A N 1
ATOM 1591 C CA . SER A 1 189 ? -1.818 -2.785 -0.542 1.00 85.50 189 SER A CA 1
ATOM 1592 C C . SER A 1 189 ? -2.420 -3.705 0.523 1.00 85.50 189 SER A C 1
ATOM 1594 O O . SER A 1 189 ? -2.979 -4.746 0.170 1.00 85.50 189 SER A O 1
ATOM 1596 N N . ASP A 1 190 ? -2.306 -3.360 1.808 1.00 83.50 190 ASP A N 1
ATOM 1597 C CA . ASP A 1 190 ? -2.896 -4.124 2.904 1.00 83.50 190 ASP A CA 1
ATOM 1598 C C . ASP A 1 190 ? -4.290 -3.569 3.245 1.00 83.50 190 ASP A C 1
ATOM 1600 O O . ASP A 1 190 ? -4.386 -2.456 3.769 1.00 83.50 190 ASP A O 1
ATOM 1604 N N . PRO A 1 191 ? -5.373 -4.340 3.024 1.00 75.75 191 PRO A N 1
ATOM 1605 C CA . PRO A 1 191 ? -6.736 -3.850 3.230 1.00 75.75 191 PRO A CA 1
ATOM 1606 C C . PRO A 1 191 ? -7.006 -3.362 4.655 1.00 75.75 191 PRO A C 1
ATOM 1608 O O . PRO A 1 191 ? -7.733 -2.394 4.849 1.00 75.75 191 PRO A O 1
ATOM 1611 N N . LYS A 1 192 ? -6.394 -3.987 5.669 1.00 77.06 192 LYS A N 1
ATOM 1612 C CA . LYS A 1 192 ? -6.619 -3.626 7.076 1.00 77.06 192 LYS A CA 1
ATOM 1613 C C . LYS A 1 192 ? -5.929 -2.317 7.421 1.00 77.06 192 LYS A C 1
ATOM 1615 O O . LYS A 1 192 ? -6.503 -1.482 8.118 1.00 77.06 192 LYS A O 1
ATOM 1620 N N . LYS A 1 193 ? -4.702 -2.125 6.923 1.00 81.81 193 LYS A N 1
ATOM 1621 C CA . LYS A 1 193 ? -3.982 -0.854 7.075 1.00 81.81 193 LYS A CA 1
ATOM 1622 C C . LYS A 1 193 ? -4.700 0.250 6.304 1.00 81.81 193 LYS A C 1
ATOM 1624 O O . LYS A 1 193 ? -4.912 1.315 6.869 1.00 81.81 193 LYS A O 1
ATOM 1629 N N . TYR A 1 194 ? -5.131 -0.015 5.072 1.00 76.81 194 TYR A N 1
ATOM 1630 C CA . TYR A 1 194 ? -5.855 0.953 4.247 1.00 76.81 194 TYR A CA 1
ATOM 1631 C C . TYR A 1 194 ? -7.191 1.383 4.864 1.00 76.81 194 TYR A C 1
ATOM 1633 O O . TYR A 1 194 ? -7.493 2.575 4.911 1.00 76.81 194 TYR A O 1
ATOM 1641 N N . ASN A 1 195 ? -7.966 0.442 5.409 1.00 73.44 195 ASN A N 1
ATOM 1642 C CA . ASN A 1 195 ? -9.213 0.757 6.105 1.00 73.44 195 ASN A CA 1
ATOM 1643 C C . ASN A 1 195 ? -8.953 1.616 7.344 1.00 73.44 195 ASN A C 1
ATOM 1645 O O . ASN A 1 195 ? -9.593 2.644 7.520 1.00 73.44 195 ASN A O 1
ATOM 1649 N N . LEU A 1 196 ? -7.966 1.247 8.167 1.00 74.12 196 LEU A N 1
ATOM 1650 C CA . LEU A 1 196 ? -7.587 2.036 9.340 1.00 74.12 196 LEU A CA 1
ATOM 1651 C C . LEU A 1 196 ? -7.158 3.461 8.961 1.00 74.12 196 LEU A C 1
ATOM 1653 O O . LEU A 1 196 ? -7.497 4.410 9.660 1.00 74.12 196 LEU A O 1
ATOM 1657 N N . LEU A 1 197 ? -6.436 3.622 7.851 1.00 74.56 197 LEU A N 1
ATOM 1658 C CA . LEU A 1 197 ? -6.073 4.939 7.330 1.00 74.56 197 LEU A CA 1
ATOM 1659 C C . LEU A 1 197 ? -7.285 5.715 6.833 1.00 74.56 197 LEU A C 1
ATOM 1661 O O . LEU A 1 197 ? -7.369 6.907 7.088 1.00 74.56 197 LEU A O 1
ATOM 1665 N N . SER A 1 198 ? -8.218 5.052 6.154 1.00 69.88 198 SER A N 1
ATOM 1666 C CA . SER A 1 198 ? -9.455 5.673 5.675 1.00 69.88 198 SER A CA 1
ATOM 1667 C C . SER A 1 198 ? -10.311 6.178 6.838 1.00 69.88 198 SER A C 1
ATOM 1669 O O . SER A 1 198 ? -10.790 7.305 6.796 1.00 69.88 198 SER A O 1
ATOM 1671 N N . GLU A 1 199 ? -10.415 5.401 7.918 1.00 68.31 199 GLU A N 1
ATOM 1672 C CA . GLU A 1 199 ? -11.071 5.831 9.158 1.00 68.31 199 GLU A CA 1
ATOM 1673 C C . GLU A 1 199 ? -10.335 7.017 9.794 1.00 68.31 199 GLU A C 1
ATOM 1675 O O . GLU A 1 199 ? -10.954 8.014 10.150 1.00 68.31 199 GLU A O 1
ATOM 1680 N N . LEU A 1 200 ? -9.002 6.976 9.877 1.00 70.19 200 LEU A N 1
ATOM 1681 C CA . LEU A 1 200 ? -8.235 8.096 10.427 1.00 70.19 200 LEU A CA 1
ATOM 1682 C C . LEU A 1 200 ? -8.272 9.358 9.542 1.00 70.19 200 LEU A C 1
ATOM 1684 O O . LEU A 1 200 ? -8.088 10.457 10.060 1.00 70.19 200 LEU A O 1
ATOM 1688 N N . ARG A 1 201 ? -8.520 9.230 8.228 1.00 66.56 201 ARG A N 1
ATOM 1689 C CA . ARG A 1 201 ? -8.771 10.376 7.330 1.00 66.56 201 ARG A CA 1
ATOM 1690 C C . ARG A 1 201 ? -10.071 11.098 7.695 1.00 66.56 201 ARG A C 1
ATOM 1692 O O . ARG A 1 201 ? -10.183 12.282 7.409 1.00 66.56 201 ARG A O 1
ATOM 1699 N N . SER A 1 202 ? -11.017 10.407 8.336 1.00 60.94 202 SER A N 1
ATOM 1700 C CA . SER A 1 202 ? -12.291 10.980 8.789 1.00 60.94 202 SER A CA 1
ATOM 1701 C C . SER A 1 202 ? -12.240 11.628 10.181 1.00 60.94 202 SER A C 1
ATOM 1703 O O . SER A 1 202 ? -13.206 12.278 10.573 1.00 60.94 202 SER A O 1
ATOM 1705 N N . GLY A 1 203 ? -11.138 11.477 10.930 1.00 60.59 203 GLY A N 1
ATOM 1706 C CA . GLY A 1 203 ? -10.958 12.145 12.220 1.00 60.59 203 GLY A CA 1
ATOM 1707 C C . GLY A 1 203 ? -10.106 11.389 13.245 1.00 60.59 203 GLY A C 1
ATOM 1708 O O . GLY A 1 203 ? -9.489 10.357 12.978 1.00 60.59 203 GLY A O 1
ATOM 1709 N N . LEU A 1 204 ? -10.072 11.933 14.465 1.00 66.00 204 LEU A N 1
ATOM 1710 C CA . LEU A 1 204 ? -9.307 11.398 15.597 1.00 66.00 204 LEU A CA 1
ATOM 1711 C C . LEU A 1 204 ? -9.965 10.139 16.177 1.00 66.00 204 LEU A C 1
ATOM 1713 O O . LEU A 1 204 ? -11.155 10.134 16.488 1.00 66.00 204 LEU A O 1
ATOM 1717 N N . ILE A 1 205 ? -9.170 9.101 16.448 1.00 65.88 205 ILE A N 1
ATOM 1718 C CA . ILE A 1 205 ? -9.669 7.870 17.078 1.00 65.88 205 ILE A CA 1
ATOM 1719 C C . ILE A 1 205 ? -9.191 7.791 18.533 1.00 65.88 205 ILE A C 1
ATOM 1721 O O . ILE A 1 205 ? -7.989 7.778 18.806 1.00 65.88 205 ILE A O 1
ATOM 1725 N N . SER A 1 206 ? -10.128 7.678 19.485 1.00 64.31 206 SER A N 1
ATOM 1726 C CA . SER A 1 206 ? -9.805 7.406 20.897 1.00 64.31 206 SER A CA 1
ATOM 1727 C C . SER A 1 206 ? -9.349 5.952 21.056 1.00 64.31 206 SER A C 1
ATOM 1729 O O . SER A 1 206 ? -10.127 4.998 20.931 1.00 64.31 206 SER A O 1
ATOM 1731 N N . LYS A 1 207 ? -8.061 5.775 21.362 1.00 65.44 207 LYS A N 1
ATOM 1732 C CA . LYS A 1 207 ? -7.406 4.475 21.554 1.00 65.44 207 LYS A CA 1
ATOM 1733 C C . LYS A 1 207 ? -8.013 3.687 22.706 1.00 65.44 207 LYS A C 1
ATOM 1735 O O . LYS A 1 207 ? -8.003 2.461 22.677 1.00 65.44 207 LYS A O 1
ATOM 1740 N N . ASP A 1 208 ? -8.561 4.378 23.699 1.00 59.62 208 ASP A N 1
ATOM 1741 C CA . ASP A 1 208 ? -9.157 3.760 24.882 1.00 59.62 208 ASP A CA 1
ATOM 1742 C C . ASP A 1 208 ? -10.612 3.285 24.627 1.00 59.62 208 ASP A C 1
ATOM 1744 O O . ASP A 1 208 ? -11.164 2.513 25.417 1.00 59.62 208 ASP A O 1
ATOM 1748 N N . LYS A 1 209 ? -11.218 3.662 23.486 1.00 58.00 209 LYS A N 1
ATOM 1749 C CA . LYS A 1 209 ? -12.539 3.181 23.026 1.00 58.00 209 LYS A CA 1
ATOM 1750 C C . LYS A 1 209 ? -12.458 2.033 22.007 1.00 58.00 209 LYS A C 1
ATOM 1752 O O . LYS A 1 209 ? -13.389 1.233 21.944 1.00 58.00 209 LYS A O 1
ATOM 1757 N N . LEU A 1 210 ? -11.336 1.885 21.292 1.00 58.03 210 LEU A N 1
ATOM 1758 C CA . LEU A 1 210 ? -11.072 0.777 20.352 1.00 58.03 210 LEU A CA 1
ATOM 1759 C C . LEU A 1 210 ? -11.231 -0.650 20.945 1.00 58.03 210 LEU A C 1
ATOM 1761 O O . LEU A 1 210 ? -11.771 -1.513 20.256 1.00 58.03 210 LEU A O 1
ATOM 1765 N N . PRO A 1 211 ? -10.815 -0.952 22.197 1.00 52.25 211 PRO A N 1
ATOM 1766 C CA . PRO A 1 211 ? -10.786 -2.328 22.706 1.00 52.25 211 PRO A CA 1
ATOM 1767 C C . PRO A 1 211 ? -12.147 -2.907 23.104 1.00 52.25 211 PRO A C 1
ATOM 1769 O O . PRO A 1 211 ? -12.248 -4.110 23.332 1.00 52.25 211 PRO A O 1
ATOM 1772 N N . LYS A 1 212 ? -13.192 -2.082 23.258 1.00 46.62 212 LYS A N 1
ATOM 1773 C CA . LYS A 1 212 ? -14.417 -2.508 23.958 1.00 46.62 212 LYS A CA 1
ATOM 1774 C C . LYS A 1 212 ? -15.328 -3.448 23.151 1.00 46.62 212 LYS A C 1
ATOM 1776 O O . LYS A 1 212 ? -16.306 -3.928 23.711 1.00 46.62 212 LYS A O 1
ATOM 1781 N N . LEU A 1 213 ? -15.038 -3.723 21.874 1.00 42.59 213 LEU A N 1
ATOM 1782 C CA . LEU A 1 213 ? -15.975 -4.408 20.965 1.00 42.59 213 LEU A CA 1
ATOM 1783 C C . LEU A 1 213 ? -15.328 -5.403 19.979 1.00 42.59 213 LEU A C 1
ATOM 1785 O O . LEU A 1 213 ? -15.948 -5.730 18.970 1.00 42.59 213 LEU A O 1
ATOM 1789 N N . ILE A 1 214 ? -14.097 -5.868 20.220 1.00 53.44 214 ILE A N 1
ATOM 1790 C CA . ILE A 1 214 ? -13.312 -6.603 19.211 1.00 53.44 214 ILE A CA 1
ATOM 1791 C C . ILE A 1 214 ? -12.724 -7.895 19.805 1.00 53.44 214 ILE A C 1
ATOM 1793 O O . ILE A 1 214 ? -12.249 -7.894 20.942 1.00 53.44 214 ILE A O 1
ATOM 1797 N N . SER A 1 215 ? -12.736 -9.009 19.060 1.00 57.78 215 SER A N 1
ATOM 1798 C CA . SER A 1 215 ? -12.084 -10.253 19.486 1.00 57.78 215 SER A CA 1
ATOM 1799 C C . SER A 1 215 ? -10.574 -10.077 19.649 1.00 57.78 215 SER A C 1
ATOM 1801 O O . SER A 1 215 ? -9.939 -9.248 18.998 1.00 57.78 215 SER A O 1
ATOM 1803 N N . LYS A 1 216 ? -9.952 -10.916 20.488 1.00 65.56 216 LYS A N 1
ATOM 1804 C CA . LYS A 1 216 ? -8.499 -10.892 20.738 1.00 65.56 216 LYS A CA 1
ATOM 1805 C C . LYS A 1 216 ? -7.674 -10.915 19.444 1.00 65.56 216 LYS A C 1
ATOM 1807 O O . LYS A 1 216 ? -6.703 -10.182 19.325 1.00 65.56 216 LYS A O 1
ATOM 1812 N N . ARG A 1 217 ? -8.097 -11.706 18.452 1.00 64.19 217 ARG A N 1
ATOM 1813 C CA . ARG A 1 217 ? -7.417 -11.816 17.154 1.00 64.19 217 ARG A CA 1
ATOM 1814 C C . ARG A 1 217 ? -7.491 -10.514 16.358 1.00 64.19 217 ARG A C 1
ATOM 1816 O O . ARG A 1 217 ? -6.492 -10.089 15.785 1.00 64.19 217 ARG A O 1
ATOM 1823 N N . ALA A 1 218 ? -8.660 -9.884 16.307 1.00 63.16 218 ALA A N 1
ATOM 1824 C CA . ALA A 1 218 ? -8.823 -8.612 15.617 1.00 63.16 218 ALA A CA 1
ATOM 1825 C C . ALA A 1 218 ? -8.113 -7.466 16.366 1.00 63.16 218 ALA A C 1
ATOM 1827 O O . ALA A 1 218 ? -7.531 -6.594 15.725 1.00 63.16 218 ALA A O 1
ATOM 1828 N N . LEU A 1 219 ? -8.024 -7.536 17.696 1.00 67.62 219 LEU A N 1
ATOM 1829 C CA . LEU A 1 219 ? -7.243 -6.612 18.519 1.00 67.62 219 LEU A CA 1
ATOM 1830 C C . LEU A 1 219 ? -5.725 -6.773 18.304 1.00 67.62 219 LEU A C 1
ATOM 1832 O O . LEU A 1 219 ? -5.014 -5.777 18.187 1.00 67.62 219 LEU A O 1
ATOM 1836 N N . ASP A 1 220 ? -5.228 -8.004 18.163 1.00 71.38 220 ASP A N 1
ATOM 1837 C CA . ASP A 1 220 ? -3.827 -8.284 17.816 1.00 71.38 220 ASP A CA 1
ATOM 1838 C C . ASP A 1 220 ? -3.478 -7.763 16.408 1.00 71.38 220 ASP A C 1
ATOM 1840 O O . ASP A 1 220 ? -2.431 -7.143 16.209 1.00 71.38 220 ASP A O 1
ATOM 1844 N N . HIS A 1 221 ? -4.374 -7.946 15.431 1.00 71.25 221 HIS A N 1
ATOM 1845 C CA . HIS A 1 221 ? -4.206 -7.392 14.082 1.00 71.25 221 HIS A CA 1
ATOM 1846 C C . HIS A 1 221 ? -4.248 -5.859 14.059 1.00 71.25 221 HIS A C 1
ATOM 1848 O O . HIS A 1 221 ? -3.430 -5.239 13.372 1.00 71.25 221 HIS A O 1
ATOM 1854 N N . LEU A 1 222 ? -5.163 -5.246 14.812 1.00 73.00 222 LEU A N 1
ATOM 1855 C CA . LEU A 1 222 ? -5.253 -3.796 14.968 1.00 73.00 222 LEU A CA 1
ATOM 1856 C C . LEU A 1 222 ? -3.968 -3.243 15.590 1.00 73.00 222 LEU A C 1
ATOM 1858 O O . LEU A 1 222 ? -3.374 -2.317 15.046 1.00 73.00 222 LEU A O 1
ATOM 1862 N N . ASN A 1 223 ? -3.486 -3.856 16.673 1.00 77.62 223 ASN A N 1
ATOM 1863 C CA . ASN A 1 223 ? -2.235 -3.465 17.319 1.00 77.62 223 ASN A CA 1
ATOM 1864 C C . ASN A 1 223 ? -1.039 -3.614 16.380 1.00 77.62 223 ASN A C 1
ATOM 1866 O O . ASN A 1 223 ? -0.222 -2.704 16.297 1.00 77.62 223 ASN A O 1
ATOM 1870 N N . SER A 1 224 ? -0.951 -4.719 15.636 1.00 81.50 224 SER A N 1
ATOM 1871 C CA . SER A 1 224 ? 0.106 -4.919 14.642 1.00 81.50 224 SER A CA 1
ATOM 1872 C C . SER A 1 224 ? 0.076 -3.842 13.555 1.00 81.50 224 SER A C 1
ATOM 1874 O O . SER A 1 224 ? 1.125 -3.301 13.204 1.00 81.50 224 SER A O 1
ATOM 1876 N N . SER A 1 225 ? -1.115 -3.483 13.070 1.00 80.31 225 SER A N 1
ATOM 1877 C CA . SER A 1 225 ? -1.293 -2.431 12.065 1.00 80.31 225 SER A CA 1
ATOM 1878 C C . SER A 1 225 ? -0.909 -1.060 12.624 1.00 80.31 225 SER A C 1
ATOM 1880 O O . SER A 1 225 ? -0.120 -0.357 12.004 1.00 80.31 225 SER A O 1
ATOM 1882 N N . LEU A 1 226 ? -1.357 -0.719 13.836 1.00 81.06 226 LEU A N 1
ATOM 1883 C CA . LEU A 1 226 ? -0.984 0.518 14.527 1.00 81.06 226 LEU A CA 1
ATOM 1884 C C . LEU A 1 226 ? 0.525 0.607 14.785 1.00 81.06 226 LEU A C 1
ATOM 1886 O O . LEU A 1 226 ? 1.135 1.640 14.529 1.00 81.06 226 LEU A O 1
ATOM 1890 N N . SER A 1 227 ? 1.156 -0.471 15.255 1.00 83.69 227 SER A N 1
ATOM 1891 C CA . SER A 1 227 ? 2.607 -0.512 15.458 1.00 83.69 227 SER A CA 1
ATOM 1892 C C . SER A 1 227 ? 3.371 -0.331 14.151 1.00 83.69 227 SER A C 1
ATOM 1894 O O . SER A 1 227 ? 4.377 0.373 14.137 1.00 83.69 227 SER A O 1
ATOM 1896 N N . PHE A 1 228 ? 2.895 -0.931 13.056 1.00 83.75 228 PHE A N 1
ATOM 1897 C CA . PHE A 1 228 ? 3.495 -0.757 11.737 1.00 83.75 228 PHE A CA 1
ATOM 1898 C C . PHE A 1 228 ? 3.372 0.695 11.263 1.00 83.75 228 PHE A C 1
ATOM 1900 O O . PHE A 1 228 ? 4.376 1.316 10.932 1.00 83.75 228 PHE A O 1
ATOM 1907 N N . LEU A 1 229 ? 2.167 1.267 11.308 1.00 83.81 229 LEU A N 1
ATOM 1908 C CA . LEU A 1 229 ? 1.926 2.655 10.910 1.00 83.81 229 LEU A CA 1
ATOM 1909 C C . LEU A 1 229 ? 2.746 3.645 11.748 1.00 83.81 229 LEU A C 1
ATOM 1911 O O . LEU A 1 229 ? 3.305 4.590 11.201 1.00 83.81 229 LEU A O 1
ATOM 1915 N N . LYS A 1 230 ? 2.885 3.401 13.056 1.00 85.06 230 LYS A N 1
ATOM 1916 C CA . LYS A 1 230 ? 3.710 4.222 13.952 1.00 85.06 230 LYS A CA 1
ATOM 1917 C C . LYS A 1 230 ? 5.200 4.101 13.642 1.00 85.06 230 LYS A C 1
ATOM 1919 O O . LYS A 1 230 ? 5.898 5.103 13.620 1.00 85.06 230 LYS A O 1
ATOM 1924 N N . LYS A 1 231 ? 5.693 2.884 13.383 1.00 86.31 231 LYS A N 1
ATOM 1925 C CA . LYS A 1 231 ? 7.092 2.642 12.991 1.00 86.31 231 LYS A CA 1
ATOM 1926 C C . LYS A 1 231 ? 7.455 3.374 11.696 1.00 86.31 231 LYS A C 1
ATOM 1928 O O . LYS A 1 231 ? 8.600 3.768 11.528 1.00 86.31 231 LYS A O 1
ATOM 1933 N N . HIS A 1 232 ? 6.492 3.512 10.792 1.00 83.88 232 HIS A N 1
ATOM 1934 C CA . HIS A 1 232 ? 6.652 4.212 9.526 1.00 83.88 232 HIS A CA 1
ATOM 1935 C C . HIS A 1 232 ? 6.198 5.680 9.600 1.00 83.88 232 HIS A C 1
ATOM 1937 O O . HIS A 1 232 ? 5.909 6.252 8.558 1.00 83.88 232 HIS A O 1
ATOM 1943 N N . ASP A 1 233 ? 6.104 6.290 10.788 1.00 82.81 233 ASP A N 1
ATOM 1944 C CA . ASP A 1 233 ? 5.753 7.708 11.001 1.00 82.81 233 ASP A CA 1
ATOM 1945 C C . ASP A 1 233 ? 4.431 8.168 10.357 1.00 82.81 233 ASP A C 1
ATOM 1947 O O . ASP A 1 233 ? 4.243 9.343 10.065 1.00 82.81 233 ASP A O 1
ATOM 1951 N N . VAL A 1 234 ? 3.496 7.250 10.108 1.00 80.69 234 VAL A N 1
ATOM 1952 C CA . VAL A 1 234 ? 2.202 7.563 9.474 1.00 80.69 234 VAL A CA 1
ATOM 1953 C C . VAL A 1 234 ? 1.208 8.123 10.484 1.00 80.69 234 VAL A C 1
ATOM 1955 O O . VAL A 1 234 ? 0.422 9.022 10.185 1.00 80.69 234 VAL A O 1
ATOM 1958 N N . ILE A 1 235 ? 1.240 7.572 11.695 1.00 80.38 235 ILE A N 1
ATOM 1959 C CA . ILE A 1 235 ? 0.344 7.937 12.787 1.00 80.38 235 ILE A CA 1
ATOM 1960 C C . ILE A 1 235 ? 1.147 8.340 14.007 1.00 80.38 235 ILE A C 1
ATOM 1962 O O . ILE A 1 235 ? 2.261 7.857 14.223 1.00 80.38 235 ILE A O 1
ATOM 1966 N N . GLU A 1 236 ? 0.530 9.138 14.863 1.00 78.12 236 GLU A N 1
ATOM 1967 C CA . GLU A 1 236 ? 1.115 9.480 16.144 1.00 78.12 236 GLU A CA 1
ATOM 1968 C C . GLU A 1 236 ? 0.066 9.464 17.265 1.00 78.12 236 GLU A C 1
ATOM 1970 O O . GLU A 1 236 ? -1.143 9.459 17.031 1.00 78.12 236 GLU A O 1
ATOM 1975 N N . GLU A 1 237 ? 0.546 9.320 18.501 1.00 80.06 237 GLU A N 1
ATOM 1976 C CA . GLU A 1 237 ? -0.288 9.225 19.696 1.00 80.06 237 GLU A CA 1
ATOM 1977 C C . GLU A 1 237 ? -0.150 10.511 20.512 1.00 80.06 237 GLU A C 1
ATOM 1979 O O . GLU A 1 237 ? 0.961 10.915 20.868 1.00 80.06 237 GLU A O 1
ATOM 1984 N N . LEU A 1 238 ? -1.280 11.129 20.847 1.00 73.62 238 LEU A N 1
ATOM 1985 C CA . LEU A 1 238 ? -1.357 12.262 21.767 1.00 73.62 238 LEU A CA 1
ATOM 1986 C C . LEU A 1 238 ? -2.175 11.865 22.993 1.00 73.62 238 LEU A C 1
ATOM 1988 O O . LEU A 1 238 ? -3.185 11.168 22.898 1.00 73.62 238 LEU A O 1
ATOM 1992 N N . LYS A 1 239 ? -1.724 12.307 24.166 1.00 73.69 239 LYS A N 1
ATOM 1993 C CA . LYS A 1 239 ? -2.484 12.173 25.407 1.00 73.69 239 LYS A CA 1
ATOM 1994 C C . LYS A 1 239 ? -3.171 13.505 25.680 1.00 73.69 239 LYS A C 1
ATOM 1996 O O . LYS A 1 239 ? -2.484 14.503 25.867 1.00 73.69 239 LYS A O 1
ATOM 2001 N N . TYR A 1 240 ? -4.497 13.502 25.739 1.00 67.44 240 TYR A N 1
ATOM 2002 C CA . TYR A 1 240 ? -5.300 14.691 26.004 1.00 67.44 240 TYR A CA 1
ATOM 2003 C C . TYR A 1 240 ? -6.416 14.358 26.995 1.00 67.44 240 TYR A C 1
ATOM 2005 O O . TYR A 1 240 ? -7.077 13.334 26.852 1.00 67.44 240 TYR A O 1
ATOM 2013 N N . LYS A 1 241 ? -6.589 15.176 28.043 1.00 65.62 241 LYS A N 1
ATOM 2014 C CA . LYS A 1 241 ? -7.596 14.971 29.110 1.00 65.62 241 LYS A CA 1
ATOM 2015 C C . LYS A 1 241 ? -7.696 13.522 29.631 1.00 65.62 241 LYS A C 1
ATOM 2017 O O . LYS A 1 241 ? -8.779 12.993 29.841 1.00 65.62 241 LYS A O 1
ATOM 2022 N N . ASN A 1 242 ? -6.545 12.882 29.866 1.00 68.62 242 ASN A N 1
ATOM 2023 C CA . ASN A 1 242 ? -6.412 11.478 30.296 1.00 68.62 242 ASN A CA 1
ATOM 2024 C C . ASN A 1 242 ? -6.897 10.392 29.312 1.00 68.62 242 ASN A C 1
ATOM 2026 O O . ASN A 1 242 ? -6.790 9.215 29.653 1.00 68.62 242 ASN A O 1
ATOM 2030 N N . GLU A 1 243 ? -7.299 10.743 28.091 1.00 66.94 243 GLU A N 1
ATOM 2031 C CA . GLU A 1 243 ? -7.520 9.797 26.992 1.00 66.94 243 GLU A CA 1
ATOM 2032 C C . GLU A 1 243 ? -6.353 9.834 25.993 1.00 66.94 243 GLU A C 1
ATOM 2034 O O . GLU A 1 243 ? -5.663 10.848 25.828 1.00 66.94 243 GLU A O 1
ATOM 2039 N N . ARG A 1 244 ? -6.091 8.702 25.334 1.00 72.81 244 ARG A N 1
ATOM 2040 C CA . ARG A 1 244 ? -5.117 8.611 24.239 1.00 72.81 244 ARG A CA 1
ATOM 2041 C C . ARG A 1 244 ? -5.823 8.674 22.896 1.00 72.81 244 ARG A C 1
ATOM 2043 O O . ARG A 1 244 ? -6.667 7.832 22.600 1.00 72.81 244 ARG A O 1
ATOM 2050 N N . TYR A 1 245 ? -5.399 9.607 22.061 1.00 69.00 245 TY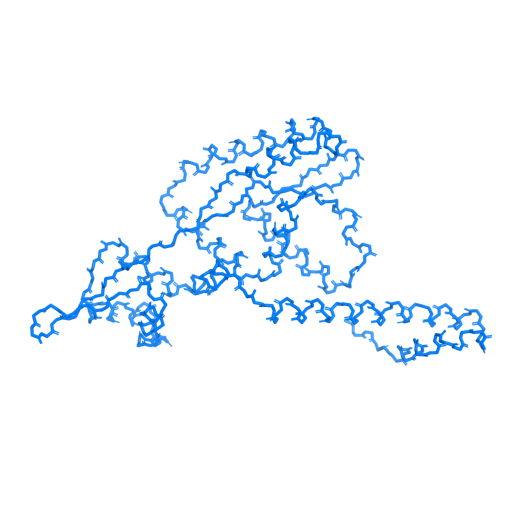R A N 1
ATOM 2051 C CA . TYR A 1 245 ? -5.892 9.790 20.704 1.00 69.00 245 TYR A CA 1
ATOM 2052 C C . TYR A 1 245 ? -4.825 9.380 19.694 1.00 69.00 245 TYR A C 1
ATOM 2054 O O . TYR A 1 245 ? -3.632 9.607 19.908 1.00 69.00 245 TYR A O 1
ATOM 2062 N N . ILE A 1 246 ? -5.270 8.756 18.608 1.00 71.88 246 ILE A N 1
ATOM 2063 C CA . ILE A 1 246 ? -4.455 8.420 17.441 1.00 71.88 246 ILE A CA 1
ATOM 2064 C C . ILE A 1 246 ? -4.891 9.338 16.305 1.00 71.88 246 ILE A C 1
ATOM 2066 O O . ILE A 1 246 ? -6.090 9.497 16.069 1.00 71.88 246 ILE A O 1
ATOM 2070 N N . PHE A 1 247 ? -3.917 9.914 15.609 1.00 69.81 247 PHE A N 1
ATOM 2071 C CA . PHE A 1 247 ? -4.153 10.822 14.491 1.00 69.81 247 PHE A CA 1
ATOM 2072 C C . PHE A 1 247 ? -3.176 10.562 13.344 1.00 69.81 247 PHE A C 1
ATOM 2074 O O . PHE A 1 247 ? -2.092 10.004 13.554 1.00 69.81 247 PHE A O 1
ATOM 2081 N N . LEU A 1 248 ? -3.561 10.978 12.134 1.00 69.38 248 LEU A N 1
ATOM 2082 C CA . LEU A 1 248 ? -2.682 10.955 10.966 1.00 69.38 248 LEU A CA 1
ATOM 2083 C C . LEU A 1 248 ? -1.683 12.095 11.037 1.00 69.38 248 LEU A C 1
ATOM 2085 O O . LEU A 1 248 ? -2.055 13.261 11.117 1.00 69.38 248 LEU A O 1
ATOM 2089 N N . LYS A 1 249 ? -0.408 11.742 10.946 1.00 68.06 249 LYS A N 1
ATOM 2090 C CA . LYS A 1 249 ? 0.674 12.707 10.770 1.00 68.06 249 LYS A CA 1
ATOM 2091 C C . LYS A 1 249 ? 0.786 13.169 9.314 1.00 68.06 249 LYS A C 1
ATOM 2093 O O . LYS A 1 249 ? 1.338 14.229 9.044 1.00 68.06 249 LYS A O 1
ATOM 2098 N N . LEU A 1 250 ? 0.272 12.354 8.392 1.00 66.31 250 LEU A N 1
ATOM 2099 C CA . LEU A 1 250 ? 0.377 12.511 6.945 1.00 66.31 250 LEU A CA 1
ATOM 2100 C C . LEU A 1 250 ? -0.608 11.606 6.206 1.00 66.31 250 LEU A C 1
ATOM 2102 O O . LEU A 1 250 ? -1.088 10.611 6.752 1.00 66.31 250 LEU A O 1
ATOM 2106 N N . ILE A 1 251 ? -0.858 11.948 4.948 1.00 62.75 251 ILE A N 1
ATOM 2107 C CA . ILE A 1 251 ? -1.617 11.150 3.982 1.00 62.75 251 ILE A CA 1
ATOM 2108 C C . ILE A 1 251 ? -0.721 10.753 2.801 1.00 62.75 251 ILE A C 1
ATOM 2110 O O . ILE A 1 251 ? 0.410 11.225 2.675 1.00 62.75 251 ILE A O 1
ATOM 2114 N N . PHE A 1 252 ? -1.219 9.835 1.972 1.00 64.19 252 PHE A N 1
ATOM 2115 C CA . PHE A 1 252 ? -0.531 9.319 0.788 1.00 64.19 252 PHE A CA 1
ATOM 2116 C C . PHE A 1 252 ? -1.265 9.763 -0.467 1.00 64.19 252 PHE A C 1
ATOM 2118 O O . PHE A 1 252 ? -2.501 9.774 -0.468 1.00 64.19 252 PHE A O 1
ATOM 2125 N N . LYS A 1 253 ? -0.503 10.090 -1.506 1.00 57.22 253 LYS A N 1
ATOM 2126 C CA . LYS A 1 253 ? -0.999 10.370 -2.850 1.00 57.22 253 LYS A CA 1
ATOM 2127 C C . LYS A 1 253 ? -0.192 9.593 -3.878 1.00 57.22 253 LYS A C 1
ATOM 2129 O O . LYS A 1 253 ? 1.019 9.398 -3.620 1.00 57.22 253 LYS A O 1
#